Protein AF-0000000068403153 (afdb_homodimer)

InterPro domains:
  IPR001372 Dynein light chain, type 1/2 [PF01221] (38-120)
  IPR001372 Dynein light chain, type 1/2 [PTHR11886] (38-120)
  IPR001372 Dynein light chain, type 1/2 [SM01375] (34-121)
  IPR037177 Dynein light chain superfamily [G3DSA:3.30.740.10] (36-122)
  IPR037177 Dynein light chain superfamily [SSF54648] (37-122)

pLDDT: mean 79.8, std 28.06, range [24.2, 98.94]

Solvent-accessible surface area (backbone atoms only — not comparable to full-atom values): 14187 Å² total; per-residue (Å²): 138,84,80,79,77,79,79,79,80,79,80,77,76,76,76,69,69,76,73,75,70,68,73,72,71,77,75,70,79,70,74,73,77,73,69,77,79,51,72,48,78,76,47,73,40,47,52,67,70,60,47,50,50,54,49,53,49,46,57,54,42,59,74,75,42,81,53,38,36,58,40,12,38,52,53,25,50,50,44,24,68,75,71,46,72,41,42,29,16,38,19,30,74,35,69,19,58,28,73,68,57,47,89,55,31,31,39,32,31,27,54,64,77,32,35,38,37,40,33,26,43,104,138,81,82,78,78,79,81,76,80,81,80,80,78,76,76,69,70,75,73,74,71,68,72,73,72,78,75,73,80,71,74,74,78,73,67,78,79,50,72,47,79,77,46,73,41,47,54,67,70,60,46,51,51,52,49,53,51,45,56,54,42,58,74,75,43,82,53,38,35,58,40,12,38,53,53,24,50,51,43,24,69,74,70,44,72,42,42,30,17,38,19,31,73,35,69,19,60,27,72,69,58,47,90,56,31,31,38,32,31,27,55,64,78,33,35,40,40,40,32,27,43,107

Sequence (244 aa):
MTKTKRKKNASEDPTENPISMSPPPPSSPQRPSDPPKKIIIINADMGRDMQWEAFDISVTVFEHFSEDRTIAEEIKSEFDRIYGPTWHCIVGRNFGSFVTHKPNHFVYFYLERKAVLLFKYGMTKTKRKKNASEDPTENPISMSPPPPSSPQRPSDPPKKIIIINADMGRDMQWEAFDISVTVFEHFSEDRTIAEEIKSEFDRIYGPTWHCIVGRNFGSFVTHKPNHFVYFYLERKAVLLFKYG

Radius of gyration: 37.34 Å; Cα contacts (8 Å, |Δi|>4): 368; chains: 2; bounding box: 66×182×60 Å

Secondary structure (DSSP, 8-state):
--------------------------------------EEEEEEEE-HHHHHHHHHHHHHHHHH---HHHHHHHHHHHHHHHH-S-EEEEEEEEEEEE----TTEEEEEEETTEEEEEEE--/--------------------------------------EEEEEEEE-HHHHHHHHHHHHHHHHH---HHHHHHHHHHHHHHHH-S-EEEEEEEEEEEE----TTEEEEEEETTEEEEEEE--

Foldseek 3Di:
DDCPDPPPPDDPPPPVVPPPPPPPDPDDPDPPPPPDFDKFWPDFQADPVVVVVLVVQLVVLVVPDPDQVSSQVSSQVVCCVVPNDDKGKGKAQDDDDDDDADGRFWTWMDGRRMIMTMGHDD/DDDPDPPCVDDPPPPVVPPPPPPDPPDDPDPPPPPDFDKFWPDFQADPVVVVVLVVQLVVLVVPDPDQVVSQVSSQVVCCVVPNDDKGKGKAQDDDDDDDADGNFWTWMDGRRMIMTMGHDD

Structure (mmCIF, N/CA/C/O backbone):
data_AF-0000000068403153-model_v1
#
loop_
_entity.id
_entity.type
_entity.pdbx_description
1 polymer 'Dynein light chain'
#
loop_
_atom_site.group_PDB
_atom_site.id
_atom_site.type_symbol
_atom_site.label_atom_id
_atom_site.label_alt_id
_atom_site.label_comp_id
_atom_site.label_asym_id
_atom_site.label_entity_id
_atom_site.label_seq_id
_atom_site.pdbx_PDB_ins_code
_atom_site.Cartn_x
_atom_site.Cartn_y
_atom_site.Cartn_z
_atom_site.occupancy
_atom_site.B_iso_or_equiv
_atom_site.auth_seq_id
_atom_site.auth_comp_id
_atom_site.auth_asym_id
_atom_site.auth_atom_id
_atom_site.pdbx_PDB_model_num
ATOM 1 N N . MET A 1 1 ? -20.547 -96.375 34.812 1 29.16 1 MET A N 1
ATOM 2 C CA . MET A 1 1 ? -20.234 -95.75 33.531 1 29.16 1 MET A CA 1
ATOM 3 C C . MET A 1 1 ? -21.188 -94.625 33.25 1 29.16 1 MET A C 1
ATOM 5 O O . MET A 1 1 ? -22.297 -94.812 32.781 1 29.16 1 MET A O 1
ATOM 9 N N . THR A 1 2 ? -21.188 -93.562 34.219 1 31 2 THR A N 1
ATOM 10 C CA . THR A 1 2 ? -22.094 -92.5 34.531 1 31 2 THR A CA 1
ATOM 11 C C . THR A 1 2 ? -22.125 -91.438 33.438 1 31 2 THR A C 1
ATOM 13 O O . THR A 1 2 ? -21.078 -90.938 33.031 1 31 2 THR A O 1
ATOM 16 N N . LYS A 1 3 ? -23.141 -91.438 32.531 1 28.59 3 LYS A N 1
ATOM 17 C CA . LYS A 1 3 ? -23.531 -90.812 31.281 1 28.59 3 LYS A CA 1
ATOM 18 C C . LYS A 1 3 ? -23.766 -89.312 31.469 1 28.59 3 LYS A C 1
ATOM 20 O O . LYS A 1 3 ? -24.781 -88.938 32.062 1 28.59 3 LYS A O 1
ATOM 25 N N . THR A 1 4 ? -22.766 -88.5 31.953 1 33.06 4 THR A N 1
ATOM 26 C CA . THR A 1 4 ? -22.953 -87.062 32.219 1 33.06 4 THR A CA 1
ATOM 27 C C . THR A 1 4 ? -23.344 -86.312 30.969 1 33.06 4 THR A C 1
ATOM 29 O O . THR A 1 4 ? -22.609 -86.312 29.984 1 33.06 4 THR A O 1
ATOM 32 N N . LYS A 1 5 ? -24.641 -86.188 30.75 1 28.03 5 LYS A N 1
ATOM 33 C CA . LYS A 1 5 ? -25.375 -85.562 29.641 1 28.03 5 LYS A CA 1
ATOM 34 C C . LYS A 1 5 ? -25 -84.125 29.453 1 28.03 5 LYS A C 1
ATOM 36 O O . LYS A 1 5 ? -25.109 -83.312 30.375 1 28.03 5 LYS A O 1
ATOM 41 N N . ARG A 1 6 ? -24.078 -83.75 28.562 1 25.14 6 ARG A N 1
ATOM 42 C CA . ARG A 1 6 ? -23.578 -82.438 28.188 1 25.14 6 ARG A CA 1
ATOM 43 C C . ARG A 1 6 ? -24.672 -81.562 27.594 1 25.14 6 ARG A C 1
ATOM 45 O O . ARG A 1 6 ? -25.281 -81.938 26.594 1 25.14 6 ARG A O 1
ATOM 52 N N . LYS A 1 7 ? -25.453 -80.875 28.453 1 29 7 LYS A N 1
ATOM 53 C CA . LYS A 1 7 ? -26.531 -79.938 28.047 1 29 7 LYS A CA 1
ATOM 54 C C . LYS A 1 7 ? -26.031 -78.938 27.016 1 29 7 LYS A C 1
ATOM 56 O O . LYS A 1 7 ? -25.031 -78.25 27.219 1 29 7 LYS A O 1
ATOM 61 N N . LYS A 1 8 ? -26.312 -79.188 25.703 1 25.14 8 LYS A N 1
ATOM 62 C CA . LYS A 1 8 ? -26.094 -78.438 24.484 1 25.14 8 LYS A CA 1
ATOM 63 C C . LYS A 1 8 ? -26.672 -77 24.625 1 25.14 8 LYS A C 1
ATOM 65 O O . LYS A 1 8 ? -27.859 -76.875 24.922 1 25.14 8 LYS A O 1
ATOM 70 N N . ASN A 1 9 ? -25.875 -76.062 25.234 1 29.73 9 ASN A N 1
ATOM 71 C CA . ASN A 1 9 ? -26.188 -74.625 25.328 1 29.73 9 ASN A CA 1
ATOM 72 C C . ASN A 1 9 ? -26.688 -74.062 24 1 29.73 9 ASN A C 1
ATOM 74 O O . ASN A 1 9 ? -26.047 -74.25 22.953 1 29.73 9 ASN A O 1
ATOM 78 N N . ALA A 1 10 ? -27.984 -73.875 23.859 1 27.67 10 ALA A N 1
ATOM 79 C CA . ALA A 1 10 ? -28.859 -73.312 22.828 1 27.67 10 ALA A CA 1
ATOM 80 C C . ALA A 1 10 ? -28.25 -72.062 22.219 1 27.67 10 ALA A C 1
ATOM 82 O O . ALA A 1 10 ? -27.469 -71.375 22.875 1 27.67 10 ALA A O 1
ATOM 83 N N . SER A 1 11 ? -28.188 -71.938 20.859 1 30.11 11 SER A N 1
ATOM 84 C CA . SER A 1 11 ? -27.828 -71.125 19.703 1 30.11 11 SER A CA 1
ATOM 85 C C . SER A 1 11 ? -28.484 -69.75 19.781 1 30.11 11 SER A C 1
ATOM 87 O O . SER A 1 11 ? -29.719 -69.688 19.844 1 30.11 11 SER A O 1
ATOM 89 N N . GLU A 1 12 ? -28 -68.812 20.672 1 31.72 12 GLU A N 1
ATOM 90 C CA . GLU A 1 12 ? -28.469 -67.438 20.781 1 31.72 12 GLU A CA 1
ATOM 91 C C . GLU A 1 12 ? -28.625 -66.812 19.406 1 31.72 12 GLU A C 1
ATOM 93 O O . GLU A 1 12 ? -27.703 -66.875 18.578 1 31.72 12 GLU A O 1
ATOM 98 N N . ASP A 1 13 ? -29.828 -66.875 18.797 1 31.86 13 ASP A N 1
ATOM 99 C CA . ASP A 1 13 ? -30.25 -66.25 17.547 1 31.86 13 ASP A CA 1
ATOM 100 C C . ASP A 1 13 ? -29.875 -64.75 17.5 1 31.86 13 ASP A C 1
ATOM 102 O O . ASP A 1 13 ? -30.25 -64 18.375 1 31.86 13 ASP A O 1
ATOM 106 N N . PRO A 1 14 ? -28.609 -64.312 17.203 1 34.16 14 PRO A N 1
ATOM 107 C CA . PRO A 1 14 ? -28.25 -62.906 17.172 1 34.16 14 PRO A CA 1
ATOM 108 C C . PRO A 1 14 ? -29.172 -62.094 16.266 1 34.16 14 PRO A C 1
ATOM 110 O O . PRO A 1 14 ? -29.188 -62.281 15.047 1 34.16 14 PRO A O 1
ATOM 113 N N . THR A 1 15 ? -30.5 -62.031 16.438 1 33.38 15 THR A N 1
ATOM 114 C CA . THR A 1 15 ? -31.328 -61.219 15.523 1 33.38 15 THR A CA 1
ATOM 115 C C . THR A 1 15 ? -30.75 -59.812 15.352 1 33.38 15 THR A C 1
ATOM 117 O O . THR A 1 15 ? -30.797 -59 16.281 1 33.38 15 THR A O 1
ATOM 120 N N . GLU A 1 16 ? -29.5 -59.75 14.875 1 35.03 16 GLU A N 1
ATOM 121 C CA . GLU A 1 16 ? -28.953 -58.406 14.586 1 35.03 16 GLU A CA 1
ATOM 122 C C . GLU A 1 16 ? -29.938 -57.562 13.797 1 35.03 16 GLU A C 1
ATOM 124 O O . GLU A 1 16 ? -30.438 -58 12.758 1 35.03 16 GLU A O 1
ATOM 129 N N . ASN A 1 17 ? -30.844 -56.906 14.523 1 40.03 17 ASN A N 1
ATOM 130 C CA . ASN A 1 17 ? -31.719 -55.906 13.891 1 40.03 17 ASN A CA 1
ATOM 131 C C . ASN A 1 17 ? -30.969 -55.094 12.852 1 40.03 17 ASN A C 1
ATOM 133 O O . ASN A 1 17 ? -29.906 -54.531 13.156 1 40.03 17 ASN A O 1
ATOM 137 N N . PRO A 1 18 ? -31.109 -55.438 11.586 1 36.44 18 PRO A N 1
ATOM 138 C CA . PRO A 1 18 ? -30.453 -54.594 10.578 1 36.44 18 PRO A CA 1
ATOM 139 C C . PRO A 1 18 ? -30.703 -53.094 10.797 1 36.44 18 PRO A C 1
ATOM 141 O O . PRO A 1 18 ? -31.859 -52.688 10.922 1 36.44 18 PRO A O 1
ATOM 144 N N . ILE A 1 19 ? -30.016 -52.469 11.711 1 40.31 19 ILE A N 1
ATOM 145 C CA . ILE A 1 19 ? -30.141 -51.031 11.812 1 40.31 19 ILE A CA 1
ATOM 146 C C . ILE A 1 19 ? -30.328 -50.438 10.414 1 40.31 19 ILE A C 1
ATOM 148 O O . ILE A 1 19 ? -29.484 -50.625 9.531 1 40.31 19 ILE A O 1
ATOM 152 N N . SER A 1 20 ? -31.562 -50.344 9.914 1 35.97 20 SER A N 1
ATOM 153 C CA . SER A 1 20 ? -31.891 -49.625 8.703 1 35.97 20 SER A CA 1
ATOM 154 C C . SER A 1 20 ? -31.109 -48.312 8.609 1 35.97 20 SER A C 1
ATOM 156 O O . SER A 1 20 ? -31.266 -47.438 9.453 1 35.97 20 SER A O 1
ATOM 158 N N . MET A 1 21 ? -29.859 -48.375 8.367 1 33.31 21 MET A N 1
ATOM 159 C CA . MET A 1 21 ? -29.141 -47.156 8.125 1 33.31 21 MET A CA 1
ATOM 160 C C . MET A 1 21 ? -29.906 -46.25 7.148 1 33.31 21 MET A C 1
ATOM 162 O O . MET A 1 21 ? -30.203 -46.656 6.027 1 33.31 21 MET A O 1
ATOM 166 N N . SER A 1 22 ? -30.906 -45.469 7.625 1 43.09 22 SER A N 1
ATOM 167 C CA . SER A 1 22 ? -31.5 -44.5 6.723 1 43.09 22 SER A CA 1
ATOM 168 C C . SER A 1 22 ? -30.438 -43.875 5.828 1 43.09 22 SER A C 1
ATOM 170 O O . SER A 1 22 ? -29.281 -43.688 6.246 1 43.09 22 SER A O 1
ATOM 172 N N . PRO A 1 23 ? -30.562 -44 4.48 1 39.22 23 PRO A N 1
ATOM 173 C CA . PRO A 1 23 ? -29.531 -43.344 3.672 1 39.22 23 PRO A CA 1
ATOM 174 C C . PRO A 1 23 ? -29.234 -41.906 4.152 1 39.22 23 PRO A C 1
ATOM 176 O O . PRO A 1 23 ? -30.094 -41.281 4.77 1 39.22 23 PRO A O 1
ATOM 179 N N . PRO A 1 24 ? -28.016 -41.656 4.465 1 42.44 24 PRO A N 1
ATOM 180 C CA . PRO A 1 24 ? -27.734 -40.25 4.863 1 42.44 24 PRO A CA 1
ATOM 181 C C . PRO A 1 24 ? -28.484 -39.25 4.027 1 42.44 24 PRO A C 1
ATOM 183 O O . PRO A 1 24 ? -28.859 -39.531 2.885 1 42.44 24 PRO A O 1
ATOM 186 N N . PRO A 1 25 ? -29.203 -38.406 4.633 1 44.25 25 PRO A N 1
ATOM 187 C CA . PRO A 1 25 ? -29.906 -37.375 3.834 1 44.25 25 PRO A CA 1
ATOM 188 C C . PRO A 1 25 ? -29.078 -36.875 2.65 1 44.25 25 PRO A C 1
ATOM 190 O O . PRO A 1 25 ? -27.844 -36.969 2.678 1 44.25 25 PRO A O 1
ATOM 193 N N . PRO A 1 26 ? -29.688 -36.75 1.46 1 39.19 26 PRO A N 1
ATOM 194 C CA . PRO A 1 26 ? -28.922 -36.25 0.324 1 39.19 26 PRO A CA 1
ATOM 195 C C . PRO A 1 26 ? -28.031 -35.062 0.699 1 39.19 26 PRO A C 1
ATOM 197 O O . PRO A 1 26 ? -28.328 -34.344 1.66 1 39.19 26 PRO A O 1
ATOM 200 N N . SER A 1 27 ? -26.781 -35.156 0.437 1 39.72 27 SER A N 1
ATOM 201 C CA . SER A 1 27 ? -25.828 -34.062 0.615 1 39.72 27 SER A CA 1
ATOM 202 C C . SER A 1 27 ? -26.422 -32.719 0.196 1 39.72 27 SER A C 1
ATOM 204 O O . SER A 1 27 ? -27.219 -32.656 -0.752 1 39.72 27 SER A O 1
ATOM 206 N N . SER A 1 28 ? -26.672 -31.812 1.094 1 44.16 28 SER A N 1
ATOM 207 C CA . SER A 1 28 ? -27.109 -30.453 0.803 1 44.16 28 SER A CA 1
ATOM 208 C C . SER A 1 28 ? -26.578 -29.969 -0.543 1 44.16 28 SER A C 1
ATOM 210 O O . SER A 1 28 ? -25.5 -30.391 -0.972 1 44.16 28 SER A O 1
ATOM 212 N N . PRO A 1 29 ? -27.391 -29.406 -1.44 1 42.22 29 PRO A N 1
ATOM 213 C CA . PRO A 1 29 ? -26.922 -28.906 -2.736 1 42.22 29 PRO A CA 1
ATOM 214 C C . PRO A 1 29 ? -25.562 -28.234 -2.65 1 42.22 29 PRO A C 1
ATOM 216 O O . PRO A 1 29 ? -25.219 -27.641 -1.624 1 42.22 29 PRO A O 1
ATOM 219 N N . GLN A 1 30 ? -24.547 -28.781 -3.295 1 41.59 30 GLN A N 1
ATOM 220 C CA . GLN A 1 30 ? -23.234 -28.188 -3.506 1 41.59 30 GLN A CA 1
ATOM 221 C C . GLN A 1 30 ? -23.328 -26.672 -3.686 1 41.59 30 GLN A C 1
ATOM 223 O O . GLN A 1 30 ? -24.312 -26.172 -4.246 1 41.59 30 GLN A O 1
ATOM 228 N N . ARG A 1 31 ? -22.875 -25.844 -2.725 1 42.44 31 ARG A N 1
ATOM 229 C CA . ARG A 1 31 ? -22.766 -24.422 -3.002 1 42.44 31 ARG A CA 1
ATOM 230 C C . ARG A 1 31 ? -22.562 -24.172 -4.492 1 42.44 31 ARG A C 1
ATOM 232 O O . ARG A 1 31 ? -21.922 -24.969 -5.184 1 42.44 31 ARG A O 1
ATOM 239 N N . PRO A 1 32 ? -23.469 -23.594 -5.27 1 44.66 32 PRO A N 1
ATOM 240 C CA . PRO A 1 32 ? -23.203 -23.328 -6.688 1 44.66 32 PRO A CA 1
ATOM 241 C C . PRO A 1 32 ? -21.703 -23.141 -6.977 1 44.66 32 PRO A C 1
ATOM 243 O O . PRO A 1 32 ? -20.953 -22.734 -6.094 1 44.66 32 PRO A O 1
ATOM 246 N N . SER A 1 33 ? -21.047 -23.797 -7.867 1 46.88 33 SER A N 1
ATOM 247 C CA . SER A 1 33 ? -19.688 -23.656 -8.359 1 46.88 33 SER A CA 1
ATOM 248 C C . SER A 1 33 ? -19.234 -22.203 -8.336 1 46.88 33 SER A C 1
ATOM 250 O O . SER A 1 33 ? -19.922 -21.328 -8.875 1 46.88 33 SER A O 1
ATOM 252 N N . ASP A 1 34 ? -18.672 -21.688 -7.293 1 54.72 34 ASP A N 1
ATOM 253 C CA . ASP A 1 34 ? -18.188 -20.312 -7.199 1 54.72 34 ASP A CA 1
ATOM 254 C C . ASP A 1 34 ? -17.688 -19.828 -8.555 1 54.72 34 ASP A C 1
ATOM 256 O O . ASP A 1 34 ? -16.938 -20.516 -9.234 1 54.72 34 ASP A O 1
ATOM 260 N N . PRO A 1 35 ? -18.516 -19 -9.242 1 57.53 35 PRO A N 1
ATOM 261 C CA . PRO A 1 35 ? -18.047 -18.516 -10.539 1 57.53 35 PRO A CA 1
ATOM 262 C C . PRO A 1 35 ? -16.547 -18.25 -10.562 1 57.53 35 PRO A C 1
ATOM 264 O O . PRO A 1 35 ? -15.945 -17.969 -9.523 1 57.53 35 PRO A O 1
ATOM 267 N N . PRO A 1 36 ? -15.992 -18.641 -11.664 1 63.66 36 PRO A N 1
ATOM 268 C CA . PRO A 1 36 ? -14.555 -18.391 -11.805 1 63.66 36 PRO A CA 1
ATOM 269 C C . PRO A 1 36 ? -14.141 -17.016 -11.289 1 63.66 36 PRO A C 1
ATOM 271 O O . PRO A 1 36 ? -14.906 -16.047 -11.406 1 63.66 36 PRO A O 1
ATOM 274 N N . LYS A 1 37 ? -13.188 -17.016 -10.438 1 74 37 LYS A N 1
ATOM 275 C CA . LYS A 1 37 ? -12.695 -15.75 -9.891 1 74 37 LYS A CA 1
ATOM 276 C C . LYS A 1 37 ? -12.312 -14.781 -11 1 74 37 LYS A C 1
ATOM 278 O O . LYS A 1 37 ? -11.391 -15.047 -11.773 1 74 37 LYS A O 1
ATOM 283 N N . LYS A 1 38 ? -13.078 -13.82 -11.25 1 90.5 38 LYS A N 1
ATOM 284 C CA . LYS A 1 38 ? -12.906 -12.797 -12.281 1 90.5 38 LYS A CA 1
ATOM 285 C C . LYS A 1 38 ? -11.812 -11.805 -11.883 1 90.5 38 LYS A C 1
ATOM 287 O O . LYS A 1 38 ? -11.797 -11.297 -10.758 1 90.5 38 LYS A O 1
ATOM 292 N N . ILE A 1 39 ? -10.789 -11.727 -12.719 1 97.12 39 ILE A N 1
ATOM 293 C CA . ILE A 1 39 ? -9.727 -10.742 -12.547 1 97.12 39 ILE A CA 1
ATOM 294 C C . ILE A 1 39 ? -10.008 -9.516 -13.422 1 97.12 39 ILE A C 1
ATOM 296 O O . ILE A 1 39 ? -10.289 -9.656 -14.617 1 97.12 39 ILE A O 1
ATOM 300 N N . ILE A 1 40 ? -10.031 -8.336 -12.883 1 97.94 40 ILE A N 1
ATOM 301 C CA . ILE A 1 40 ? -10.164 -7.074 -13.602 1 97.94 40 ILE A CA 1
ATOM 302 C C . ILE A 1 40 ? -8.914 -6.223 -13.375 1 97.94 40 ILE A C 1
ATOM 304 O O . ILE A 1 40 ? -8.641 -5.785 -12.258 1 97.94 40 ILE A O 1
ATOM 308 N N . ILE A 1 41 ? -8.219 -5.965 -14.461 1 98.5 41 ILE A N 1
ATOM 309 C CA . ILE A 1 41 ? -7.008 -5.16 -14.367 1 98.5 41 ILE A CA 1
ATOM 310 C C . ILE A 1 41 ? -7.367 -3.678 -14.422 1 98.5 41 ILE A C 1
ATOM 312 O O . ILE A 1 41 ? -8 -3.223 -15.383 1 98.5 41 ILE A O 1
ATOM 316 N N . ILE A 1 42 ? -6.996 -3.002 -13.422 1 98.56 42 ILE A N 1
ATOM 317 C CA . ILE A 1 42 ? -7.258 -1.567 -13.375 1 98.56 42 ILE A CA 1
ATOM 318 C C . ILE A 1 42 ? -6.098 -0.809 -14.016 1 98.56 42 ILE A C 1
ATOM 320 O O . ILE A 1 42 ? -6.309 0.135 -14.781 1 98.56 42 ILE A O 1
ATOM 324 N N . ASN A 1 43 ? -4.887 -1.154 -13.711 1 98.56 43 ASN A N 1
ATOM 325 C CA . ASN A 1 43 ? -3.67 -0.549 -14.242 1 98.56 43 ASN A CA 1
ATOM 326 C C . ASN A 1 43 ? -2.494 -1.522 -14.203 1 98.56 43 ASN A C 1
ATOM 328 O O . ASN A 1 43 ? -2.369 -2.314 -13.266 1 98.56 43 ASN A O 1
ATOM 332 N N . ALA A 1 44 ? -1.687 -1.478 -15.305 1 98.75 44 ALA A N 1
ATOM 333 C CA . ALA A 1 44 ? -0.517 -2.352 -15.336 1 98.75 44 ALA A CA 1
ATOM 334 C C . ALA A 1 44 ? 0.632 -1.706 -16.109 1 98.75 44 ALA A C 1
ATOM 336 O O . ALA A 1 44 ? 0.418 -1.087 -17.156 1 98.75 44 ALA A O 1
ATOM 337 N N . ASP A 1 45 ? 1.763 -1.725 -15.539 1 98.81 45 ASP A N 1
ATOM 338 C CA . ASP A 1 45 ? 3.07 -1.586 -16.172 1 98.81 45 ASP A CA 1
ATOM 339 C C . ASP A 1 45 ? 3.938 -2.818 -15.914 1 98.81 45 ASP A C 1
ATOM 341 O O . ASP A 1 45 ? 4.871 -2.773 -15.117 1 98.81 45 ASP A O 1
ATOM 345 N N . MET A 1 46 ? 3.529 -3.848 -16.656 1 98.75 46 MET A N 1
ATOM 346 C CA . MET A 1 46 ? 4.082 -5.18 -16.422 1 98.75 46 MET A CA 1
ATOM 347 C C . MET A 1 46 ? 3.857 -6.082 -17.625 1 98.75 46 MET A C 1
ATOM 349 O O . MET A 1 46 ? 2.783 -6.062 -18.234 1 98.75 46 MET A O 1
ATOM 353 N N . GLY A 1 47 ? 4.84 -6.789 -17.969 1 98.69 47 GLY A N 1
ATOM 354 C CA . GLY A 1 47 ? 4.664 -7.723 -19.062 1 98.69 47 GLY A CA 1
ATOM 355 C C . GLY A 1 47 ? 3.57 -8.742 -18.812 1 98.69 47 GLY A C 1
ATOM 356 O O . GLY A 1 47 ? 3.26 -9.055 -17.672 1 98.69 47 GLY A O 1
ATOM 357 N N . ARG A 1 48 ? 3.072 -9.312 -19.875 1 98.12 48 ARG A N 1
ATOM 358 C CA . ARG A 1 48 ? 1.917 -10.203 -19.812 1 98.12 48 ARG A CA 1
ATOM 359 C C . ARG A 1 48 ? 2.246 -11.461 -19.031 1 98.12 48 ARG A C 1
ATOM 361 O O . ARG A 1 48 ? 1.427 -11.945 -18.234 1 98.12 48 ARG A O 1
ATOM 368 N N . ASP A 1 49 ? 3.35 -12.016 -19.266 1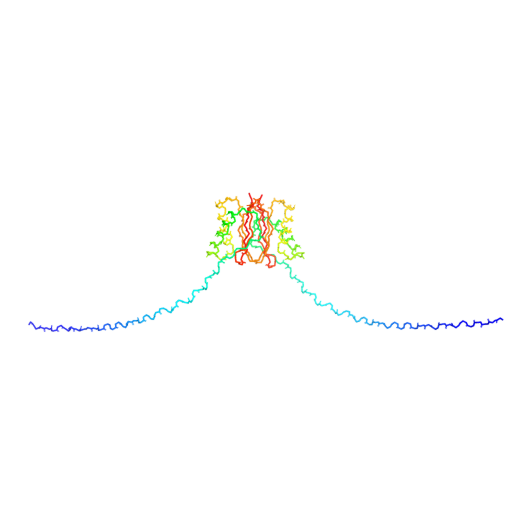 98.38 49 ASP A N 1
ATOM 369 C CA . ASP A 1 49 ? 3.729 -13.234 -18.562 1 98.38 49 ASP A CA 1
ATOM 370 C C . ASP A 1 49 ? 3.789 -13.008 -17.047 1 98.38 49 ASP A C 1
ATOM 372 O O . ASP A 1 49 ? 3.309 -13.828 -16.266 1 98.38 49 ASP A O 1
ATOM 376 N N . MET A 1 50 ? 4.379 -11.953 -16.641 1 98.75 50 MET A N 1
ATOM 377 C CA . MET A 1 50 ? 4.48 -11.625 -15.219 1 98.75 50 MET A CA 1
ATOM 378 C C . MET A 1 50 ? 3.111 -11.305 -14.625 1 98.75 50 MET A C 1
ATOM 380 O O . MET A 1 50 ? 2.818 -11.68 -13.492 1 98.75 50 MET A O 1
ATOM 384 N N . GLN A 1 51 ? 2.266 -10.719 -15.406 1 98.81 51 GLN A N 1
ATOM 385 C CA . GLN A 1 51 ? 0.896 -10.492 -14.961 1 98.81 51 GLN A CA 1
ATOM 386 C C . GLN A 1 51 ? 0.18 -11.805 -14.68 1 98.81 51 GLN A C 1
ATOM 388 O O . GLN A 1 51 ? -0.478 -11.953 -13.641 1 98.81 51 GLN A O 1
ATOM 393 N N . TRP A 1 52 ? 0.342 -12.648 -15.609 1 98.31 52 TRP A N 1
ATOM 394 C CA . TRP A 1 52 ? -0.323 -13.938 -15.453 1 98.31 52 TRP A CA 1
ATOM 395 C C . TRP A 1 52 ? 0.167 -14.656 -14.195 1 98.31 52 TRP A C 1
ATOM 397 O O . TRP A 1 52 ? -0.62 -15.289 -13.492 1 98.31 52 TRP A O 1
ATOM 407 N N . GLU A 1 53 ? 1.482 -14.539 -13.969 1 98.75 53 GLU A N 1
ATOM 408 C CA . GLU A 1 53 ? 2.025 -15.117 -12.742 1 98.75 53 GLU A CA 1
ATOM 409 C C . GLU A 1 53 ? 1.411 -14.469 -11.508 1 98.75 53 GLU A C 1
ATOM 411 O O . GLU A 1 53 ? 1.069 -15.156 -10.547 1 98.75 53 GLU A O 1
ATOM 416 N N . ALA A 1 54 ? 1.228 -13.156 -11.523 1 98.88 54 ALA A N 1
ATOM 417 C CA . ALA A 1 54 ? 0.607 -12.438 -10.406 1 98.88 54 ALA A CA 1
ATOM 418 C C . ALA A 1 54 ? -0.82 -12.922 -10.172 1 98.88 54 ALA A C 1
ATOM 420 O O . ALA A 1 54 ? -1.224 -13.141 -9.023 1 98.88 54 ALA A O 1
ATOM 421 N N . PHE A 1 55 ? -1.511 -13.164 -11.25 1 98.69 55 PHE A N 1
ATOM 422 C CA . PHE A 1 55 ? -2.898 -13.602 -11.164 1 98.69 55 PHE A CA 1
ATOM 423 C C . PHE A 1 55 ? -2.986 -15.023 -10.617 1 98.69 55 PHE A C 1
ATOM 425 O O . PHE A 1 55 ? -3.777 -15.297 -9.711 1 98.69 55 PHE A O 1
ATOM 432 N N . ASP A 1 56 ? -2.191 -15.836 -11.156 1 98.44 56 ASP A N 1
ATOM 433 C CA . ASP A 1 56 ? -2.197 -17.234 -10.734 1 98.44 56 ASP A CA 1
ATOM 434 C C . ASP A 1 56 ? -1.852 -17.359 -9.258 1 98.44 56 ASP A C 1
ATOM 436 O O . ASP A 1 56 ? -2.518 -18.094 -8.516 1 98.44 56 ASP A O 1
ATOM 440 N N . ILE A 1 57 ? -0.843 -16.672 -8.852 1 98.75 57 ILE A N 1
ATOM 441 C CA . ILE A 1 57 ? -0.437 -16.703 -7.453 1 98.75 57 ILE A CA 1
ATOM 442 C C . ILE A 1 57 ? -1.567 -16.156 -6.578 1 98.75 57 ILE A C 1
ATOM 444 O O . ILE A 1 57 ? -1.891 -16.75 -5.543 1 98.75 57 ILE A O 1
ATOM 448 N N . SER A 1 58 ? -2.186 -15.07 -7.004 1 98.81 58 SER A N 1
ATOM 449 C CA . SER A 1 58 ? -3.248 -14.445 -6.219 1 98.81 58 SER A CA 1
ATOM 450 C C . SER A 1 58 ? -4.441 -15.383 -6.062 1 98.81 58 SER A C 1
ATOM 452 O O . SER A 1 58 ? -4.98 -15.523 -4.965 1 98.81 58 SER A O 1
ATOM 454 N N . VAL A 1 59 ? -4.809 -16.047 -7.156 1 98.25 59 VAL A N 1
ATOM 455 C CA . VAL A 1 59 ? -5.941 -16.969 -7.105 1 98.25 59 VAL A CA 1
ATOM 456 C C . VAL A 1 59 ? -5.66 -18.078 -6.094 1 98.25 59 VAL A C 1
ATOM 458 O O . VAL A 1 59 ? -6.504 -18.391 -5.25 1 98.25 59 VAL A O 1
ATOM 461 N N . THR A 1 60 ? -4.477 -18.594 -6.152 1 98.12 60 THR A N 1
ATOM 462 C CA . THR A 1 60 ? -4.078 -19.656 -5.246 1 98.12 60 THR A CA 1
ATOM 463 C C . THR A 1 60 ? -4.031 -19.156 -3.805 1 98.12 60 THR A C 1
ATOM 465 O O . THR A 1 60 ? -4.551 -19.812 -2.896 1 98.12 60 THR A O 1
ATOM 468 N N . VAL A 1 61 ? -3.463 -18.047 -3.566 1 98.62 61 VAL A N 1
ATOM 469 C CA . VAL A 1 61 ? -3.277 -17.5 -2.223 1 98.62 61 VAL A CA 1
ATOM 470 C C . VAL A 1 61 ? -4.637 -17.172 -1.61 1 98.62 61 VAL A C 1
ATOM 472 O O . VAL A 1 61 ? -4.879 -17.438 -0.434 1 98.62 61 VAL A O 1
ATOM 475 N N . PHE A 1 62 ? -5.543 -16.625 -2.414 1 98.06 62 PHE A N 1
ATOM 476 C CA . PHE A 1 62 ? -6.871 -16.266 -1.931 1 98.06 62 PHE A CA 1
ATOM 477 C C . PHE A 1 62 ? -7.668 -17.5 -1.546 1 98.06 62 PHE A C 1
ATOM 479 O O . PHE A 1 62 ? -8.602 -17.422 -0.744 1 98.06 62 PHE A O 1
ATOM 486 N N . GLU A 1 63 ? -7.324 -18.609 -2.104 1 96.88 63 GLU A N 1
ATOM 487 C CA . GLU A 1 63 ? -7.996 -19.859 -1.78 1 96.88 63 GLU A CA 1
ATOM 488 C C . GLU A 1 63 ? -7.555 -20.391 -0.419 1 96.88 63 GLU A C 1
ATOM 490 O O . GLU A 1 63 ? -8.312 -21.094 0.255 1 96.88 63 GLU A O 1
ATOM 495 N N . HIS A 1 64 ? -6.391 -19.922 0.014 1 98.06 64 HIS A N 1
ATOM 496 C CA . HIS A 1 64 ? -5.801 -20.547 1.194 1 98.06 64 HIS A CA 1
ATOM 497 C C . HIS A 1 64 ? -5.812 -19.594 2.383 1 98.06 64 HIS A C 1
ATOM 499 O O . HIS A 1 64 ? -5.652 -20.016 3.529 1 98.06 64 HIS A O 1
ATOM 505 N N . PHE A 1 65 ? -5.926 -18.359 2.131 1 97.94 65 PHE A N 1
ATOM 506 C CA . PHE A 1 65 ? -5.883 -17.375 3.205 1 97.94 65 PHE A CA 1
ATOM 507 C C . PHE A 1 65 ? -7.051 -16.406 3.1 1 97.94 65 PHE A C 1
ATOM 509 O O . PHE A 1 65 ? -7.57 -16.156 2.008 1 97.94 65 PHE A O 1
ATOM 516 N N . SER A 1 66 ? -7.406 -15.805 4.254 1 97.5 66 SER A N 1
ATOM 517 C CA . SER A 1 66 ? -8.539 -14.891 4.266 1 97.5 66 SER A CA 1
ATOM 518 C C . SER A 1 66 ? -8.117 -13.492 4.699 1 97.5 66 SER A C 1
ATOM 520 O O . SER A 1 66 ? -8.727 -12.5 4.293 1 97.5 66 SER A O 1
ATOM 522 N N . GLU A 1 67 ? -7.16 -13.414 5.594 1 98.25 67 GLU A N 1
ATOM 523 C CA . GLU A 1 67 ? -6.723 -12.125 6.125 1 98.25 67 GLU A CA 1
ATOM 524 C C . GLU A 1 67 ? -5.898 -11.352 5.098 1 98.25 67 GLU A C 1
ATOM 526 O O . GLU A 1 67 ? -4.91 -11.875 4.57 1 98.25 67 GLU A O 1
ATOM 531 N N . ASP A 1 68 ? -6.27 -10.141 4.855 1 98.75 68 ASP A N 1
ATOM 532 C CA . ASP A 1 68 ? -5.668 -9.328 3.803 1 98.75 68 ASP A CA 1
ATOM 533 C C . ASP A 1 68 ? -4.16 -9.211 3.994 1 98.75 68 ASP A C 1
ATOM 535 O O . ASP A 1 68 ? -3.395 -9.336 3.035 1 98.75 68 ASP A O 1
ATOM 539 N N . ARG A 1 69 ? -3.723 -9 5.195 1 98.75 69 ARG A N 1
ATOM 540 C CA . ARG A 1 69 ? -2.293 -8.844 5.449 1 98.75 69 ARG A CA 1
ATOM 541 C C . ARG A 1 69 ? -1.533 -10.117 5.102 1 98.75 69 ARG A C 1
ATOM 543 O O . ARG A 1 69 ? -0.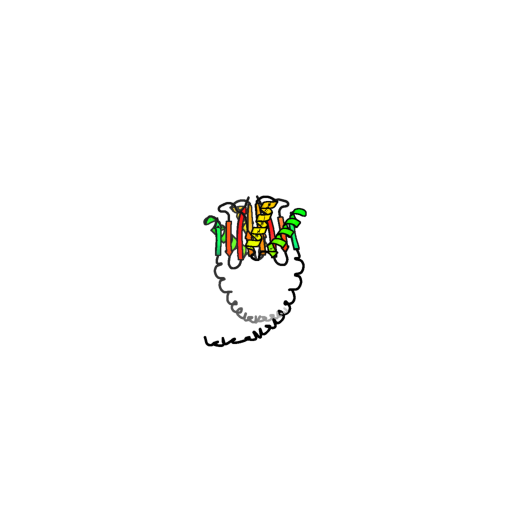455 -10.062 4.508 1 98.75 69 ARG A O 1
ATOM 550 N N . THR A 1 70 ? -2.064 -11.227 5.422 1 98.81 70 THR A N 1
ATOM 551 C CA . THR A 1 70 ? -1.432 -12.508 5.141 1 98.81 70 THR A CA 1
ATOM 552 C C . THR A 1 70 ? -1.382 -12.773 3.639 1 98.81 70 THR A C 1
ATOM 554 O O . THR A 1 70 ? -0.362 -13.227 3.115 1 98.81 70 THR A O 1
ATOM 557 N N . ILE A 1 71 ? -2.465 -12.43 2.996 1 98.94 71 ILE A N 1
ATOM 558 C CA . ILE A 1 71 ? -2.521 -12.586 1.548 1 98.94 71 ILE A CA 1
ATOM 559 C C . ILE A 1 71 ? -1.446 -11.727 0.892 1 98.94 71 ILE A C 1
ATOM 561 O O . ILE A 1 71 ? -0.697 -12.195 0.035 1 98.94 71 ILE A O 1
ATOM 565 N N . ALA A 1 72 ? -1.339 -10.523 1.332 1 98.94 72 ALA A N 1
ATOM 566 C CA . ALA A 1 72 ? -0.315 -9.617 0.813 1 98.94 72 ALA A CA 1
ATOM 567 C C . ALA A 1 72 ? 1.084 -10.18 1.058 1 98.94 72 ALA A C 1
ATOM 569 O O . ALA A 1 72 ? 1.945 -10.117 0.177 1 98.94 72 ALA A O 1
ATOM 570 N N . GLU A 1 73 ? 1.288 -10.719 2.213 1 98.94 73 GLU A N 1
ATOM 571 C CA . GLU A 1 73 ? 2.586 -11.281 2.566 1 98.94 73 GLU A CA 1
ATOM 572 C C . GLU A 1 73 ? 2.955 -12.438 1.641 1 98.94 73 GLU A C 1
ATOM 574 O O . GLU A 1 73 ? 4.09 -12.523 1.164 1 98.94 73 GLU A O 1
ATOM 579 N N . GLU A 1 74 ? 1.996 -13.281 1.416 1 98.94 74 GLU A N 1
ATOM 580 C CA . GLU A 1 74 ? 2.256 -14.461 0.597 1 98.94 74 GLU A CA 1
ATOM 581 C C . GLU A 1 74 ? 2.537 -14.078 -0.853 1 98.94 74 GLU A C 1
ATOM 583 O O . GLU A 1 74 ? 3.479 -14.586 -1.464 1 98.94 74 GLU A O 1
ATOM 588 N N . ILE A 1 75 ? 1.761 -13.164 -1.399 1 98.94 75 ILE A N 1
ATOM 589 C CA . ILE A 1 75 ? 1.945 -12.734 -2.781 1 98.94 75 ILE A CA 1
ATOM 590 C C . ILE A 1 75 ? 3.295 -12.039 -2.93 1 98.94 75 ILE A C 1
ATOM 592 O O . ILE A 1 75 ? 4.059 -12.336 -3.85 1 98.94 75 ILE A O 1
ATOM 596 N N . LYS A 1 76 ? 3.557 -11.164 -2.035 1 98.75 76 LYS A N 1
ATOM 597 C CA . LYS A 1 76 ? 4.82 -10.43 -2.047 1 98.75 76 LYS A CA 1
ATOM 598 C C . LYS A 1 76 ? 6.008 -11.383 -1.943 1 98.75 76 LYS A C 1
ATOM 600 O O . LYS A 1 76 ? 7 -11.219 -2.654 1 98.75 76 LYS A O 1
ATOM 605 N N . SER A 1 77 ? 5.949 -12.336 -1.062 1 98.75 77 SER A N 1
ATOM 606 C CA . SER A 1 77 ? 7.031 -13.289 -0.821 1 98.75 77 SER A CA 1
ATOM 607 C C . SER A 1 77 ? 7.273 -14.172 -2.039 1 98.75 77 SER A C 1
ATOM 609 O O . SER A 1 77 ? 8.422 -14.445 -2.395 1 98.75 77 SER A O 1
ATOM 611 N N . GLU A 1 78 ? 6.219 -14.594 -2.662 1 98.88 78 GLU A N 1
ATOM 612 C CA . GLU A 1 78 ? 6.352 -15.414 -3.861 1 98.88 78 GLU A CA 1
ATOM 613 C C . GLU A 1 78 ? 7.008 -14.633 -4.996 1 98.88 78 GLU A C 1
ATOM 615 O O . GLU A 1 78 ? 7.859 -15.164 -5.711 1 98.88 78 GLU A O 1
ATOM 620 N N . PHE A 1 79 ? 6.691 -13.398 -5.09 1 98.81 79 PHE A N 1
ATOM 621 C CA . PHE A 1 79 ? 7.266 -12.586 -6.156 1 98.81 79 PHE A CA 1
ATOM 622 C C . PHE A 1 79 ? 8.719 -12.25 -5.859 1 98.81 79 PHE A C 1
ATOM 624 O O . PHE A 1 79 ? 9.547 -12.172 -6.773 1 98.81 79 PHE A O 1
ATOM 631 N N . ASP A 1 80 ? 9 -12.047 -4.645 1 98.5 80 ASP A N 1
ATOM 632 C CA . ASP A 1 80 ? 10.406 -11.906 -4.281 1 98.5 80 ASP A CA 1
ATOM 633 C C . ASP A 1 80 ? 11.203 -13.156 -4.656 1 98.5 80 ASP A C 1
ATOM 635 O O . ASP A 1 80 ? 12.336 -13.055 -5.129 1 98.5 80 ASP A O 1
ATOM 639 N N . ARG A 1 81 ? 10.602 -14.211 -4.453 1 98.75 81 ARG A N 1
ATOM 640 C CA . ARG A 1 81 ? 11.266 -15.484 -4.727 1 98.75 81 ARG A CA 1
ATOM 641 C C . ARG A 1 81 ? 11.445 -15.695 -6.227 1 98.75 81 ARG A C 1
ATOM 643 O O . ARG A 1 81 ? 12.516 -16.094 -6.68 1 98.75 81 ARG A O 1
ATOM 650 N N . ILE A 1 82 ? 10.484 -15.398 -6.977 1 98.56 82 ILE A N 1
ATOM 651 C CA . ILE A 1 82 ? 10.453 -15.703 -8.398 1 98.56 82 ILE A CA 1
ATOM 652 C C . ILE A 1 82 ? 11.211 -14.641 -9.18 1 98.56 82 ILE A C 1
ATOM 654 O O . ILE A 1 82 ? 11.961 -14.953 -10.109 1 98.56 82 ILE A O 1
ATOM 658 N N . TYR A 1 83 ? 11.047 -13.375 -8.781 1 97.94 83 TYR A N 1
ATOM 659 C CA . TYR A 1 83 ? 11.539 -12.289 -9.617 1 97.94 83 TYR A CA 1
ATOM 660 C C . TYR A 1 83 ? 12.57 -11.453 -8.875 1 97.94 83 TYR A C 1
ATOM 662 O O . TYR A 1 83 ? 12.984 -10.398 -9.359 1 97.94 83 TYR A O 1
ATOM 670 N N . GLY A 1 84 ? 12.969 -11.844 -7.699 1 97.88 84 GLY A N 1
ATOM 671 C CA . GLY A 1 84 ? 13.969 -11.125 -6.926 1 97.88 84 GLY A CA 1
ATOM 672 C C . GLY A 1 84 ? 13.391 -9.977 -6.121 1 97.88 84 GLY A C 1
ATOM 673 O O . GLY A 1 84 ? 12.383 -9.383 -6.512 1 97.88 84 GLY A O 1
ATOM 674 N N . PRO A 1 85 ? 14.008 -9.625 -5.047 1 96.44 85 PRO A N 1
ATOM 675 C CA . PRO A 1 85 ? 13.547 -8.5 -4.227 1 96.44 85 PRO A CA 1
ATOM 676 C C . PRO A 1 85 ? 13.805 -7.148 -4.883 1 96.44 85 PRO A C 1
ATOM 678 O O . PRO A 1 85 ? 14.656 -7.039 -5.77 1 96.44 85 PRO A O 1
ATOM 681 N N . THR A 1 86 ? 12.992 -6.156 -4.535 1 96.88 86 THR A N 1
ATOM 682 C CA . THR A 1 86 ? 12.062 -6.125 -3.412 1 96.88 86 THR A CA 1
ATOM 683 C C . THR A 1 86 ? 10.672 -5.699 -3.871 1 96.88 86 THR A C 1
ATOM 685 O O . THR A 1 86 ? 10.516 -4.656 -4.512 1 96.88 86 THR A O 1
ATOM 688 N N . TRP A 1 87 ? 9.719 -6.508 -3.691 1 98.69 87 TRP A N 1
ATOM 689 C CA . TRP A 1 87 ? 8.328 -6.25 -4.039 1 98.69 87 TRP A CA 1
ATOM 690 C C . TRP A 1 87 ? 7.539 -5.77 -2.822 1 98.69 87 TRP A C 1
ATOM 692 O O . TRP A 1 87 ? 7.969 -5.965 -1.683 1 98.69 87 TRP A O 1
ATOM 702 N N . HIS A 1 88 ? 6.395 -5.086 -3.043 1 98.88 88 HIS A N 1
ATOM 703 C CA . HIS A 1 88 ? 5.398 -4.641 -2.074 1 98.88 88 HIS A CA 1
ATOM 704 C C . HIS A 1 88 ? 3.99 -5.023 -2.514 1 98.88 88 HIS A C 1
ATOM 706 O O . HIS A 1 88 ? 3.678 -5 -3.707 1 98.88 88 HIS A O 1
ATOM 712 N N . CYS A 1 89 ? 3.18 -5.352 -1.555 1 98.94 89 CYS A N 1
ATOM 713 C CA . CYS A 1 89 ? 1.834 -5.777 -1.922 1 98.94 89 CYS A CA 1
ATOM 714 C C . CYS A 1 89 ? 0.803 -5.23 -0.942 1 98.94 89 CYS A C 1
ATOM 716 O O . CYS A 1 89 ? 1.012 -5.27 0.272 1 98.94 89 CYS A O 1
ATOM 718 N N . ILE A 1 90 ? -0.211 -4.668 -1.459 1 98.94 90 ILE A N 1
ATOM 719 C CA . ILE A 1 90 ? -1.379 -4.211 -0.714 1 98.94 90 ILE A CA 1
ATOM 720 C C . ILE A 1 90 ? -2.623 -4.953 -1.195 1 98.94 90 ILE A C 1
ATOM 722 O O . ILE A 1 90 ? -2.83 -5.117 -2.4 1 98.94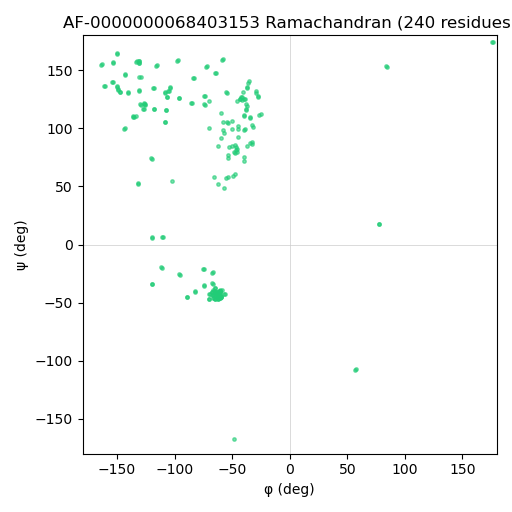 90 ILE A O 1
ATOM 726 N N . VAL A 1 91 ? -3.406 -5.395 -0.261 1 98.94 91 VAL A N 1
ATOM 727 C CA . VAL A 1 91 ? -4.648 -6.098 -0.562 1 98.94 91 VAL A CA 1
ATOM 728 C C . VAL A 1 91 ? -5.793 -5.5 0.257 1 98.94 91 VAL A C 1
ATOM 730 O O . VAL A 1 91 ? -5.648 -5.273 1.461 1 98.94 91 VAL A O 1
ATOM 733 N N . GLY A 1 92 ? -6.91 -5.238 -0.42 1 98.81 92 GLY A N 1
ATOM 734 C CA . GLY A 1 92 ? -8.023 -4.738 0.366 1 98.81 92 GLY A CA 1
ATOM 735 C C . GLY A 1 92 ? -9.227 -4.355 -0.478 1 98.81 92 GLY A C 1
ATOM 736 O O . GLY A 1 92 ? -9.148 -4.336 -1.708 1 98.81 92 GLY A O 1
ATOM 737 N N . ARG A 1 93 ? -10.289 -4.004 0.198 1 98.5 93 ARG A N 1
ATOM 738 C CA . ARG A 1 93 ? -11.539 -3.652 -0.469 1 98.5 93 ARG A CA 1
ATOM 739 C C . ARG A 1 93 ? -11.672 -2.143 -0.634 1 98.5 93 ARG A C 1
ATOM 741 O O . ARG A 1 93 ? -12.445 -1.667 -1.468 1 98.5 93 ARG A O 1
ATOM 748 N N . ASN A 1 94 ? -10.992 -1.442 0.247 1 98.31 94 ASN A N 1
ATOM 749 C CA . ASN A 1 94 ? -11.117 0.011 0.26 1 98.31 94 ASN A CA 1
ATOM 750 C C . ASN A 1 94 ? -9.797 0.69 0.601 1 98.31 94 ASN A C 1
ATOM 752 O O . ASN A 1 94 ? -9.414 0.763 1.77 1 98.31 94 ASN A O 1
ATOM 756 N N . PHE A 1 95 ? -9.117 1.157 -0.489 1 98.75 95 PHE A N 1
ATOM 757 C CA . PHE A 1 95 ? -7.902 1.946 -0.308 1 98.75 95 PHE A CA 1
ATOM 758 C C . PHE A 1 95 ? -7.547 2.693 -1.588 1 98.75 95 PHE A C 1
ATOM 760 O O . PHE A 1 95 ? -7.965 2.299 -2.68 1 98.75 95 PHE A O 1
ATOM 767 N N . GLY A 1 96 ? -6.863 3.736 -1.445 1 98.75 96 GLY A N 1
ATOM 768 C CA . GLY A 1 96 ? -6.125 4.434 -2.486 1 98.75 96 GLY A CA 1
ATOM 769 C C . GLY A 1 96 ? -4.629 4.441 -2.252 1 98.75 96 GLY A C 1
ATOM 770 O O . GLY A 1 96 ? -4.172 4.328 -1.111 1 98.75 96 GLY A O 1
ATOM 771 N N . SER A 1 97 ? -3.928 4.547 -3.361 1 98.75 97 SER A N 1
ATOM 772 C CA . SER A 1 97 ? -2.477 4.441 -3.232 1 98.75 97 SER A CA 1
ATOM 773 C C . SER A 1 97 ? -1.768 5.391 -4.195 1 98.75 97 SER A C 1
ATOM 775 O O . SER A 1 97 ? -2.311 5.738 -5.246 1 98.75 97 SER A O 1
ATOM 777 N N . PHE A 1 98 ? -0.717 5.844 -3.746 1 98.56 98 PHE A N 1
ATOM 778 C CA . PHE A 1 98 ? 0.228 6.512 -4.633 1 98.56 98 PHE A CA 1
ATOM 779 C C . PHE A 1 98 ? 1.653 6.047 -4.355 1 98.56 98 PHE A C 1
ATOM 781 O O . PHE A 1 98 ? 2.203 6.32 -3.285 1 98.56 98 PHE A O 1
ATOM 788 N N . VAL A 1 99 ? 2.162 5.262 -5.367 1 98.44 99 VAL A N 1
ATOM 789 C CA . VAL A 1 99 ? 3.459 4.621 -5.176 1 98.44 99 VAL A CA 1
ATOM 790 C C . VAL A 1 99 ? 4.344 4.871 -6.395 1 98.44 99 VAL A C 1
ATOM 792 O O . VAL A 1 99 ? 3.844 5.195 -7.477 1 98.44 99 VAL A O 1
ATOM 795 N N . THR A 1 100 ? 5.594 4.762 -6.164 1 97.38 100 THR A N 1
ATOM 796 C CA . THR A 1 100 ? 6.57 4.746 -7.25 1 97.38 100 THR A CA 1
ATOM 797 C C . THR A 1 100 ? 7.078 3.33 -7.5 1 97.38 100 THR A C 1
ATOM 799 O O . THR A 1 100 ? 7.324 2.578 -6.555 1 97.38 100 THR A O 1
ATOM 802 N N . HIS A 1 101 ? 7.152 2.965 -8.766 1 97.44 101 HIS A N 1
ATOM 803 C CA . HIS A 1 101 ? 7.617 1.62 -9.086 1 97.44 101 HIS A CA 1
ATOM 804 C C . HIS A 1 101 ? 8.656 1.646 -10.203 1 97.44 101 HIS A C 1
ATOM 806 O O . HIS A 1 101 ? 8.742 2.619 -10.961 1 97.44 101 HIS A O 1
ATOM 812 N N . LYS A 1 102 ? 9.5 0.614 -10.289 1 97.12 102 LYS A N 1
ATOM 813 C CA . LYS A 1 102 ? 10.375 0.39 -11.43 1 97.12 102 LYS A CA 1
ATOM 814 C C . LYS A 1 102 ? 9.57 0.118 -12.695 1 97.12 102 LYS A C 1
ATOM 816 O O . LYS A 1 102 ? 8.508 -0.506 -12.641 1 97.12 102 LYS A O 1
ATOM 821 N N . PRO A 1 103 ? 10.117 0.552 -13.797 1 97.75 103 PRO A N 1
ATOM 822 C CA . PRO A 1 103 ? 9.422 0.274 -15.055 1 97.75 103 PRO A CA 1
ATOM 823 C C . PRO A 1 103 ? 9.133 -1.213 -15.258 1 97.75 103 PRO A C 1
ATOM 825 O O . PRO A 1 103 ? 10 -2.053 -14.992 1 97.75 103 PRO A O 1
ATOM 828 N N . ASN A 1 104 ? 7.875 -1.548 -15.602 1 98.44 104 ASN A N 1
ATOM 829 C CA . ASN A 1 104 ? 7.418 -2.883 -15.977 1 98.44 104 ASN A CA 1
ATOM 830 C C . ASN A 1 104 ? 7.234 -3.773 -14.75 1 98.44 104 ASN A C 1
ATOM 832 O O . ASN A 1 104 ? 7.219 -5 -14.867 1 98.44 104 ASN A O 1
ATOM 836 N N . HIS A 1 105 ? 7.145 -3.164 -13.578 1 98.75 105 HIS A N 1
ATOM 837 C CA . HIS A 1 105 ? 7.016 -3.953 -12.359 1 98.75 105 HIS A CA 1
ATOM 838 C C . HIS A 1 105 ? 5.883 -3.432 -11.484 1 98.75 105 HIS A C 1
ATOM 840 O O . HIS A 1 105 ? 6.055 -3.262 -10.273 1 98.75 105 HIS A O 1
ATOM 846 N N . PHE A 1 106 ? 4.73 -3.303 -12.117 1 98.88 106 PHE A N 1
ATOM 847 C CA . PHE A 1 106 ? 3.57 -2.764 -11.414 1 98.88 106 PHE A CA 1
ATOM 848 C C . PHE A 1 106 ? 2.281 -3.371 -11.961 1 98.88 106 PHE A C 1
ATOM 850 O O . PHE A 1 106 ? 2.059 -3.383 -13.172 1 98.88 106 PHE A O 1
ATOM 857 N N . VAL A 1 107 ? 1.402 -3.793 -11.016 1 98.94 107 VAL A N 1
ATOM 858 C CA . VAL A 1 107 ? 0.071 -4.215 -11.438 1 98.94 107 VAL A CA 1
ATOM 859 C C . VAL A 1 107 ? -0.936 -3.945 -10.32 1 98.94 107 VAL A C 1
ATOM 861 O O . VAL A 1 107 ? -0.628 -4.137 -9.141 1 98.94 107 VAL A O 1
ATOM 864 N N . TYR A 1 108 ? -2.047 -3.422 -10.711 1 98.88 108 TYR A N 1
ATOM 865 C CA . TYR A 1 108 ? -3.193 -3.133 -9.859 1 98.88 108 TYR A CA 1
ATOM 866 C C . TYR A 1 108 ? -4.465 -3.746 -10.43 1 98.88 108 TYR A C 1
ATOM 868 O O . TYR A 1 108 ? -4.918 -3.359 -11.508 1 98.88 108 TYR A O 1
ATOM 876 N N . PHE A 1 109 ? -5.043 -4.691 -9.672 1 98.88 109 PHE A N 1
ATOM 877 C CA . PHE A 1 109 ? -6.164 -5.441 -10.219 1 98.88 109 PHE A CA 1
ATOM 878 C C . PHE A 1 109 ? -7.113 -5.883 -9.109 1 98.88 109 PHE A C 1
ATOM 880 O O . PHE A 1 109 ? -6.758 -5.848 -7.93 1 98.88 109 PHE A O 1
ATOM 887 N N . TYR A 1 110 ? -8.297 -6.27 -9.594 1 98.44 110 TYR A N 1
ATOM 888 C CA . TYR A 1 110 ? -9.266 -6.879 -8.688 1 98.44 110 TYR A CA 1
ATOM 889 C C . TYR A 1 110 ? -9.359 -8.383 -8.922 1 98.44 110 TYR A C 1
ATOM 891 O O . TYR A 1 110 ? -9.344 -8.844 -10.062 1 98.44 110 TYR A O 1
ATOM 899 N N . LEU A 1 111 ? -9.305 -9.102 -7.844 1 97.81 111 LEU A N 1
ATOM 900 C CA . LEU A 1 111 ? -9.742 -10.492 -7.797 1 97.81 111 LEU A CA 1
ATOM 901 C C . LEU A 1 111 ? -11.047 -10.633 -7.023 1 97.81 111 LEU A C 1
ATOM 903 O O . LEU A 1 111 ? -11.062 -10.516 -5.793 1 97.81 111 LEU A O 1
ATOM 907 N N . GLU A 1 112 ? -12.07 -10.836 -7.762 1 91.62 112 GLU A N 1
ATOM 908 C CA . GLU A 1 112 ? -13.422 -10.703 -7.227 1 91.62 112 GLU A CA 1
ATOM 909 C C . GLU A 1 112 ? -13.648 -9.32 -6.629 1 91.62 112 GLU A C 1
ATOM 911 O O . GLU A 1 112 ? -13.68 -8.32 -7.352 1 91.62 112 GLU A O 1
ATOM 916 N N . ARG A 1 113 ? -13.719 -9.219 -5.281 1 93.62 113 ARG A N 1
ATOM 917 C CA . ARG A 1 113 ? -14.047 -7.922 -4.699 1 93.62 113 ARG A CA 1
ATOM 918 C C . ARG A 1 113 ? -12.844 -7.32 -3.982 1 93.62 113 ARG A C 1
ATOM 920 O O . ARG A 1 113 ? -12.922 -6.223 -3.434 1 93.62 113 ARG A O 1
ATOM 927 N N . LYS A 1 114 ? -11.703 -7.977 -4.117 1 97.5 114 LYS A N 1
ATOM 928 C CA . LYS A 1 114 ? -10.508 -7.492 -3.434 1 97.5 114 LYS A CA 1
ATOM 929 C C . LYS A 1 114 ? -9.508 -6.902 -4.426 1 97.5 114 LYS A C 1
ATOM 931 O O . LYS A 1 114 ? -9.242 -7.5 -5.469 1 97.5 114 LYS A O 1
ATOM 936 N N . ALA A 1 115 ? -9.078 -5.758 -4.109 1 98.75 115 ALA A N 1
ATOM 937 C CA . ALA A 1 115 ? -8.023 -5.145 -4.914 1 98.75 115 ALA A CA 1
ATOM 938 C C . ALA A 1 115 ? -6.648 -5.648 -4.484 1 98.75 115 ALA A C 1
ATOM 940 O O . ALA A 1 115 ? -6.398 -5.848 -3.293 1 98.75 115 ALA A O 1
ATOM 941 N N . VAL A 1 116 ? -5.73 -5.844 -5.453 1 98.94 116 VAL A N 1
ATOM 942 C CA . VAL A 1 116 ? -4.34 -6.211 -5.219 1 98.94 116 VAL A CA 1
ATOM 943 C C . VAL A 1 116 ? -3.416 -5.219 -5.926 1 98.94 116 VAL A C 1
ATOM 945 O O . VAL A 1 116 ? -3.498 -5.047 -7.145 1 98.94 116 VAL A O 1
ATOM 948 N N . LEU A 1 117 ? -2.578 -4.555 -5.184 1 98.94 117 LEU A N 1
ATOM 949 C CA . LEU A 1 117 ? -1.5 -3.715 -5.699 1 98.94 117 LEU A CA 1
ATOM 950 C C . LEU A 1 117 ? -0.145 -4.379 -5.48 1 98.94 117 LEU A C 1
ATOM 952 O O . LEU A 1 117 ? 0.247 -4.641 -4.34 1 98.94 117 LEU A O 1
ATOM 956 N N . LEU A 1 118 ? 0.525 -4.711 -6.531 1 98.94 118 LEU A N 1
ATOM 957 C CA . LEU A 1 118 ? 1.824 -5.375 -6.504 1 98.94 118 LEU A CA 1
ATOM 958 C C . LEU A 1 118 ? 2.844 -4.605 -7.34 1 98.94 118 LEU A C 1
ATOM 960 O O . LEU A 1 118 ? 2.602 -4.32 -8.516 1 98.94 118 LEU A O 1
ATOM 964 N N . PHE A 1 119 ? 3.934 -4.207 -6.613 1 98.88 119 PHE A N 1
ATOM 965 C CA . PHE A 1 119 ? 4.906 -3.426 -7.367 1 98.88 119 PHE A CA 1
ATOM 966 C C . PHE A 1 119 ? 6.301 -3.578 -6.77 1 98.88 119 PHE A C 1
ATOM 968 O O . PHE A 1 119 ? 6.445 -3.994 -5.617 1 98.88 119 PHE A O 1
ATOM 975 N N . LYS A 1 120 ? 7.25 -3.312 -7.641 1 98 120 LYS A N 1
ATOM 976 C CA . LYS A 1 120 ? 8.648 -3.359 -7.23 1 98 120 LYS A CA 1
ATOM 977 C C . LYS A 1 120 ? 9.234 -1.956 -7.109 1 98 120 LYS A C 1
ATOM 979 O O . LYS A 1 120 ? 8.969 -1.092 -7.949 1 98 120 LYS A O 1
ATOM 984 N N . TYR A 1 121 ? 9.789 -1.687 -6.031 1 92.12 121 TYR A N 1
ATOM 985 C CA . TYR A 1 121 ? 10.672 -0.533 -5.91 1 92.12 121 TYR A CA 1
ATOM 986 C C . TYR A 1 121 ? 11.93 -0.891 -5.129 1 92.12 121 TYR A C 1
ATOM 988 O O . TYR A 1 121 ? 11.859 -1.265 -3.955 1 92.12 121 TYR A O 1
ATOM 996 N N . GLY A 1 122 ? 13.102 -0.985 -5.531 1 73.31 122 GLY A N 1
ATOM 997 C CA . GLY A 1 122 ? 14.43 -1.313 -5.043 1 73.31 122 GLY A CA 1
ATOM 998 C C . GLY A 1 122 ? 15.344 -1.858 -6.125 1 73.31 122 GLY A C 1
ATOM 999 O O . GLY A 1 122 ? 14.891 -2.213 -7.211 1 73.31 122 GLY A O 1
ATOM 1000 N N . MET B 1 1 ? -50.094 86.688 -26.047 1 28.03 1 MET B N 1
ATOM 1001 C CA . MET B 1 1 ? -48.875 86.188 -25.406 1 28.03 1 MET B CA 1
ATOM 1002 C C . MET B 1 1 ? -49.25 85.312 -24.203 1 28.03 1 MET B C 1
ATOM 1004 O O . MET B 1 1 ? -49.125 85.75 -23.062 1 28.03 1 MET B O 1
ATOM 1008 N N . THR B 1 2 ? -50.406 84.438 -24.375 1 29.62 2 THR B N 1
ATOM 1009 C CA . THR B 1 2 ? -51.219 83.75 -23.391 1 29.62 2 THR B CA 1
ATOM 1010 C C . THR B 1 2 ? -50.438 82.625 -22.734 1 29.62 2 THR B C 1
ATOM 1012 O O . THR B 1 2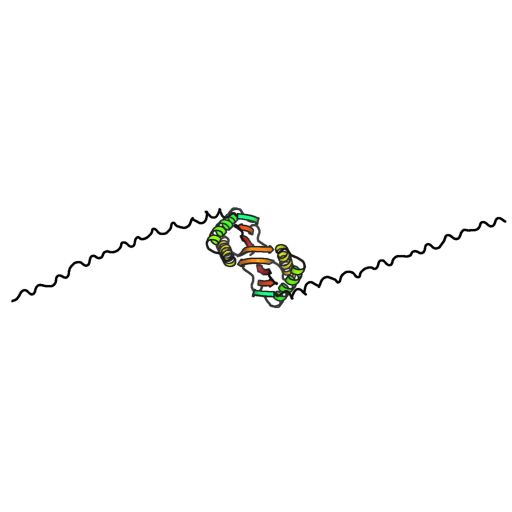 ? -49.656 81.938 -23.406 1 29.62 2 THR B O 1
ATOM 1015 N N . LYS B 1 3 ? -50.312 82.625 -21.359 1 27.98 3 LYS B N 1
ATOM 1016 C CA . LYS B 1 3 ? -49.656 82 -20.219 1 27.98 3 LYS B CA 1
ATOM 1017 C C . LYS B 1 3 ? -50.031 80.5 -20.094 1 27.98 3 LYS B C 1
ATOM 1019 O O . LYS B 1 3 ? -51.156 80.188 -19.656 1 27.98 3 LYS B O 1
ATOM 1024 N N . THR B 1 4 ? -49.906 79.625 -21.156 1 32.81 4 THR B N 1
ATOM 1025 C CA . THR B 1 4 ? -50.375 78.25 -21.031 1 32.81 4 THR B CA 1
ATOM 1026 C C . THR B 1 4 ? -49.688 77.562 -19.875 1 32.81 4 THR B C 1
ATOM 1028 O O . THR B 1 4 ? -48.469 77.5 -19.844 1 32.81 4 THR B O 1
ATOM 1031 N N . LYS B 1 5 ? -50.406 77.375 -18.797 1 28.58 5 LYS B N 1
ATOM 1032 C CA . LYS B 1 5 ? -50.188 76.812 -17.469 1 28.58 5 LYS B CA 1
ATOM 1033 C C . LYS B 1 5 ? -49.719 75.375 -17.562 1 28.58 5 LYS B C 1
ATOM 1035 O O . LYS B 1 5 ? -50.375 74.562 -18.156 1 28.58 5 LYS B O 1
ATOM 1040 N N . ARG B 1 6 ? -48.406 75.125 -17.453 1 25 6 ARG B N 1
ATOM 1041 C CA . ARG B 1 6 ? -47.656 73.812 -17.469 1 25 6 ARG B CA 1
ATOM 1042 C C . ARG B 1 6 ? -48.125 72.938 -16.344 1 25 6 ARG B C 1
ATOM 1044 O O . ARG B 1 6 ? -48.344 73.375 -15.211 1 25 6 ARG B O 1
ATOM 1051 N N . LYS B 1 7 ? -48.812 71.75 -16.672 1 28.39 7 LYS B N 1
ATOM 1052 C CA . LYS B 1 7 ? -49.375 70.625 -15.938 1 28.39 7 LYS B CA 1
ATOM 1053 C C . LYS B 1 7 ? -48.344 70 -15.016 1 28.39 7 LYS B C 1
ATOM 1055 O O . LYS B 1 7 ? -47.312 69.5 -15.484 1 28.39 7 LYS B O 1
ATOM 1060 N N . LYS B 1 8 ? -48.031 70.625 -13.812 1 24.2 8 LYS B N 1
ATOM 1061 C CA . LYS B 1 8 ? -47.094 70.125 -12.805 1 24.2 8 LYS B CA 1
ATOM 1062 C C . LYS B 1 8 ? -47.469 68.75 -12.312 1 24.2 8 LYS B C 1
ATOM 1064 O O . LYS B 1 8 ? -48.438 68.562 -11.578 1 24.2 8 LYS B O 1
ATOM 1069 N N . ASN B 1 9 ? -47.781 67.688 -13.219 1 29.91 9 ASN B N 1
ATOM 1070 C CA . ASN B 1 9 ? -48.219 66.438 -12.617 1 29.91 9 ASN B CA 1
ATOM 1071 C C . ASN B 1 9 ? -47.25 66 -11.516 1 29.91 9 ASN B C 1
ATOM 1073 O O . ASN B 1 9 ? -46.062 65.812 -11.75 1 29.91 9 ASN B O 1
ATOM 1077 N N . ALA B 1 10 ? -47.625 66.125 -10.273 1 26.09 10 ALA B N 1
ATOM 1078 C CA . ALA B 1 10 ? -47.094 65.875 -8.938 1 26.09 10 ALA B CA 1
ATOM 1079 C C . ALA B 1 10 ? -46.5 64.5 -8.852 1 26.09 10 ALA B C 1
ATOM 1081 O O . ALA B 1 10 ? -46.719 63.656 -9.734 1 26.09 10 ALA B O 1
ATOM 1082 N N . SER B 1 11 ? -46.188 64 -7.551 1 27.92 11 SER B N 1
ATOM 1083 C CA . SER B 1 11 ? -45.344 63.438 -6.523 1 27.92 11 SER B CA 1
ATOM 1084 C C . SER B 1 11 ? -45.594 61.969 -6.344 1 27.92 11 SER B C 1
ATOM 1086 O O . SER B 1 11 ? -46.656 61.562 -5.891 1 27.92 11 SER B O 1
ATOM 1088 N N . GLU B 1 12 ? -45.531 61.125 -7.34 1 30.81 12 GLU B N 1
ATOM 1089 C CA . GLU B 1 12 ? -45.75 59.688 -7.098 1 30.81 12 GLU B CA 1
ATOM 1090 C C . GLU B 1 12 ? -45 59.219 -5.871 1 30.81 12 GLU B C 1
ATOM 1092 O O . GLU B 1 12 ? -43.812 59.469 -5.734 1 30.81 12 GLU B O 1
ATOM 1097 N N . ASP B 1 13 ? -45.688 59.094 -4.68 1 30.98 13 ASP B N 1
ATOM 1098 C CA . ASP B 1 13 ? -45.25 58.562 -3.381 1 30.98 13 ASP B CA 1
ATOM 1099 C C . ASP B 1 13 ? -44.594 57.188 -3.523 1 30.98 13 ASP B C 1
ATOM 1101 O O . ASP B 1 13 ? -45.188 56.281 -4.086 1 30.98 13 ASP B O 1
ATOM 1105 N N . PRO B 1 14 ? -43.281 57.031 -3.84 1 33.97 14 PRO B N 1
ATOM 1106 C CA . PRO B 1 14 ? -42.656 55.719 -3.941 1 33.97 14 PRO B CA 1
ATOM 1107 C C . PRO B 1 14 ? -42.812 54.875 -2.686 1 33.97 14 PRO B C 1
ATOM 1109 O O . PRO B 1 14 ? -42.281 55.219 -1.625 1 33.97 14 PRO B O 1
ATOM 1112 N N . THR B 1 15 ? -44.031 54.562 -2.17 1 32.47 15 THR B N 1
ATOM 1113 C CA . THR B 1 15 ? -44.125 53.75 -0.963 1 32.47 15 THR B CA 1
ATOM 1114 C C . THR B 1 15 ? -43.219 52.531 -1.075 1 32.47 15 THR B C 1
ATOM 1116 O O . THR B 1 15 ? -43.5 51.625 -1.863 1 32.47 15 THR B O 1
ATOM 1119 N N . GLU B 1 16 ? -41.906 52.75 -1.231 1 35.03 16 GLU B N 1
ATOM 1120 C CA . GLU B 1 16 ? -41 51.625 -1.194 1 35.03 16 GLU B CA 1
ATOM 1121 C C . GLU B 1 16 ? -41.312 50.719 -0.006 1 35.03 16 GLU B C 1
ATOM 1123 O O . GLU B 1 16 ? -41.344 51.188 1.137 1 35.03 16 GLU B O 1
ATOM 1128 N N . ASN B 1 17 ? -42.312 49.844 -0.166 1 39.5 17 ASN B N 1
ATOM 1129 C CA . ASN B 1 17 ? -42.531 48.812 0.844 1 39.5 17 ASN B CA 1
ATOM 1130 C C . ASN B 1 17 ? -41.219 48.25 1.362 1 39.5 17 ASN B C 1
ATOM 1132 O O . ASN B 1 17 ? -40.375 47.844 0.577 1 39.5 17 ASN B O 1
ATOM 1136 N N . PRO B 1 18 ? -40.781 48.75 2.506 1 35.53 18 PRO B N 1
ATOM 1137 C CA . PRO B 1 18 ? -39.562 48.156 3.076 1 35.53 18 PRO B CA 1
ATOM 1138 C C . PRO B 1 18 ? -39.625 46.625 3.057 1 35.53 18 PRO B C 1
ATOM 1140 O O . PRO B 1 18 ? -40.594 46 3.494 1 35.53 18 PRO B O 1
ATOM 1143 N N . ILE B 1 19 ? -39.281 46 1.963 1 40.09 19 ILE B N 1
ATOM 1144 C CA . ILE B 1 19 ? -39.156 44.562 1.993 1 40.09 19 ILE B CA 1
ATOM 1145 C C . ILE B 1 19 ? -38.562 44.125 3.336 1 40.09 19 ILE B C 1
ATOM 1147 O O . ILE B 1 19 ? -37.5 44.562 3.725 1 40.09 19 ILE B O 1
ATOM 1151 N N . SER B 1 20 ? -39.406 43.969 4.359 1 34.84 20 SER B N 1
ATOM 1152 C CA . SER B 1 20 ? -39 43.375 5.621 1 34.84 20 SER B CA 1
ATOM 1153 C C . SER B 1 20 ? -38.062 42.188 5.395 1 34.84 20 SER B C 1
ATOM 1155 O O . SER B 1 20 ? -38.406 41.219 4.75 1 34.84 20 SER B O 1
ATOM 1157 N N . MET B 1 21 ? -36.875 42.469 5.074 1 33.38 21 MET B N 1
ATOM 1158 C CA . MET B 1 21 ? -35.875 41.375 5.039 1 33.38 21 MET B CA 1
ATOM 1159 C C . MET B 1 21 ? -36 40.5 6.289 1 33.38 21 MET B C 1
ATOM 1161 O O . MET B 1 21 ? -35.844 41 7.41 1 33.38 21 MET B O 1
ATOM 1165 N N . SER B 1 22 ? -36.969 39.562 6.344 1 42.38 22 SER B N 1
ATOM 1166 C CA . SER B 1 22 ? -36.906 38.625 7.461 1 42.38 22 SER B CA 1
ATOM 1167 C C . SER B 1 22 ? -35.469 38.25 7.812 1 42.38 22 SER B C 1
ATOM 1169 O O . SER B 1 22 ? -34.625 38.188 6.934 1 42.38 22 SER B O 1
ATOM 1171 N N . PRO B 1 23 ? -35.062 38.562 9.062 1 39.22 23 PRO B N 1
ATOM 1172 C CA . PRO B 1 23 ? -33.688 38.094 9.367 1 39.22 23 PRO B CA 1
ATOM 1173 C C . PRO B 1 23 ? -33.406 36.688 8.875 1 39.22 23 PRO B C 1
ATOM 1175 O O . PRO B 1 23 ? -34.312 35.875 8.719 1 39.22 23 PRO B O 1
ATOM 1178 N N . PRO B 1 24 ? -32.375 36.531 8.094 1 41.88 24 PRO B N 1
ATOM 1179 C CA . PRO B 1 24 ? -32.062 35.156 7.672 1 41.88 24 PRO B CA 1
ATOM 1180 C C . PRO B 1 24 ? -32.25 34.156 8.805 1 41.88 24 PRO B C 1
ATOM 1182 O O . PRO B 1 24 ? -32.156 34.5 9.977 1 41.88 24 PRO B O 1
ATOM 1185 N N . PRO B 1 25 ? -33.031 33.156 8.602 1 43.41 25 PRO B N 1
ATOM 1186 C CA . PRO B 1 25 ? -33.156 32.156 9.68 1 43.41 25 PRO B CA 1
ATOM 1187 C C . PRO B 1 25 ? -31.859 31.906 10.414 1 43.41 25 PRO B C 1
ATOM 1189 O O . PRO B 1 25 ? -30.781 32.125 9.859 1 43.41 25 PRO B O 1
ATOM 1192 N N . PRO B 1 26 ? -31.875 31.844 11.742 1 39 26 PRO B N 1
ATOM 1193 C CA . PRO B 1 26 ? -30.641 31.531 12.469 1 39 26 PRO B CA 1
ATOM 1194 C C . PRO B 1 26 ? -29.828 30.422 11.812 1 39 26 PRO B C 1
ATOM 1196 O O . PRO B 1 26 ? -30.391 29.578 11.109 1 39 26 PRO B O 1
ATOM 1199 N N . SER B 1 27 ? -28.609 30.672 11.516 1 39.72 27 SER B N 1
ATOM 1200 C CA . SER B 1 27 ? -27.672 29.672 11.008 1 39.72 27 SER B CA 1
ATOM 1201 C C . SER B 1 27 ? -27.844 28.328 11.711 1 39.72 27 SER B C 1
ATOM 1203 O O . SER B 1 27 ? -28.141 28.297 12.914 1 39.72 27 SER B O 1
ATOM 1205 N N . SER B 1 28 ? -28.328 27.312 11.07 1 43.72 28 SER B N 1
ATOM 1206 C CA . SER B 1 28 ? -28.406 25.953 11.586 1 43.72 28 SER B CA 1
ATOM 1207 C C . SER B 1 28 ? -27.281 25.672 12.578 1 43.72 28 SER B C 1
ATOM 1209 O O . SER B 1 28 ? -26.188 26.234 12.461 1 43.72 28 SER B O 1
ATOM 1211 N N . PRO B 1 29 ? -27.531 25.109 13.75 1 41.97 29 PRO B N 1
ATOM 1212 C CA . PRO B 1 29 ? -26.5 24.781 14.734 1 41.97 29 PRO B CA 1
ATOM 1213 C C . PRO B 1 29 ? -25.219 24.266 14.094 1 41.97 29 PRO B C 1
ATOM 1215 O O . PRO B 1 29 ? -25.266 23.625 13.031 1 41.97 29 PRO B O 1
ATOM 1218 N N . GLN B 1 30 ? -24.094 24.953 14.227 1 41.91 30 GLN B N 1
ATOM 1219 C CA . GLN B 1 30 ? -22.75 24.531 13.867 1 41.91 30 GLN B CA 1
ATOM 1220 C C . GLN B 1 30 ? -22.562 23.031 14.094 1 41.91 30 GLN B C 1
ATOM 1222 O O . GLN B 1 30 ? -23.141 22.453 15.023 1 41.91 30 GLN B O 1
ATOM 1227 N N . ARG B 1 31 ? -22.469 22.188 13.055 1 42.03 31 ARG B N 1
ATOM 1228 C CA . ARG B 1 31 ? -22.062 20.812 13.273 1 42.03 31 ARG B CA 1
ATOM 1229 C C . ARG B 1 31 ? -21.219 20.672 14.539 1 42.03 31 ARG B C 1
ATOM 1231 O O . ARG B 1 31 ? -20.469 21.578 14.891 1 42.03 31 ARG B O 1
ATOM 1238 N N . PRO B 1 32 ? -21.609 20.031 15.633 1 44.78 32 PRO B N 1
ATOM 1239 C CA . PRO B 1 32 ? -20.75 19.891 16.797 1 44.78 32 PRO B CA 1
ATOM 1240 C C . PRO B 1 32 ? -19.266 19.922 16.438 1 44.78 32 PRO B C 1
ATOM 1242 O O . PRO B 1 32 ? -18.891 19.547 15.312 1 44.78 32 PRO B O 1
ATOM 1245 N N . SER B 1 33 ? -18.391 20.688 16.984 1 47.09 33 SER B N 1
ATOM 1246 C CA . SER B 1 33 ? -16.938 20.766 16.859 1 47.09 33 SER B CA 1
ATOM 1247 C C . SER B 1 33 ? -16.328 19.391 16.609 1 47.09 33 SER B C 1
ATOM 1249 O O . SER B 1 33 ? -16.562 18.453 17.375 1 47.09 33 SER B O 1
ATOM 1251 N N . ASP B 1 34 ? -16.203 18.891 15.438 1 54.75 34 ASP B N 1
ATOM 1252 C CA . ASP B 1 34 ? -15.602 17.609 15.094 1 54.75 34 ASP B CA 1
ATOM 1253 C C . ASP B 1 34 ? -14.477 17.25 16.062 1 54.75 34 ASP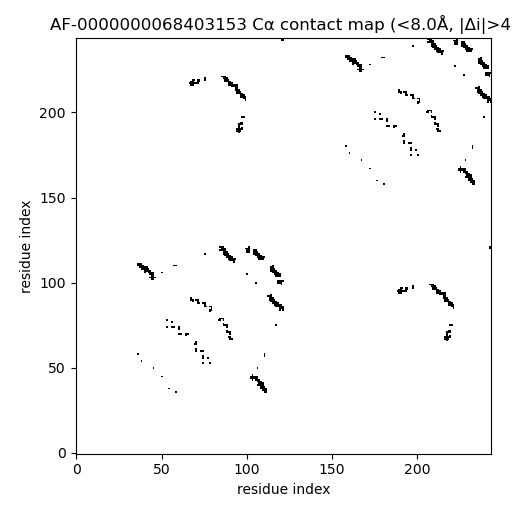 B C 1
ATOM 1255 O O . ASP B 1 34 ? -13.609 18.078 16.359 1 54.75 34 ASP B O 1
ATOM 1259 N N . PRO B 1 35 ? -14.797 16.344 17.047 1 57.69 35 PRO B N 1
ATOM 1260 C CA . PRO B 1 35 ? -13.719 15.984 17.969 1 57.69 35 PRO B CA 1
ATOM 1261 C C . PRO B 1 35 ? -12.352 15.938 17.297 1 57.69 35 PRO B C 1
ATOM 1263 O O . PRO B 1 35 ? -12.258 15.711 16.094 1 57.69 35 PRO B O 1
ATOM 1266 N N . PRO B 1 36 ? -11.422 16.422 18.062 1 63.72 36 PRO B N 1
ATOM 1267 C CA . PRO B 1 36 ? -10.055 16.391 17.531 1 63.72 36 PRO B CA 1
ATOM 1268 C C . PRO B 1 36 ? -9.727 15.07 16.828 1 63.72 36 PRO B C 1
ATOM 1270 O O . PRO B 1 36 ? -10.203 14.016 17.25 1 63.72 36 PRO B O 1
ATOM 1273 N N . LYS B 1 37 ? -9.273 15.18 15.641 1 74.19 37 LYS B N 1
ATOM 1274 C CA . LYS B 1 37 ? -8.906 13.984 14.883 1 74.19 37 LYS B CA 1
ATOM 1275 C C . LYS B 1 37 ? -7.91 13.125 15.656 1 74.19 37 LYS B C 1
ATOM 1277 O O . LYS B 1 37 ? -6.793 13.562 15.938 1 74.19 37 LYS B O 1
ATOM 1282 N N . LYS B 1 38 ? -8.328 12.062 16.188 1 90.56 38 LYS B N 1
ATOM 1283 C CA . LYS B 1 38 ? -7.547 11.117 16.984 1 90.56 38 LYS B CA 1
ATOM 1284 C C . LYS B 1 38 ? -6.629 10.281 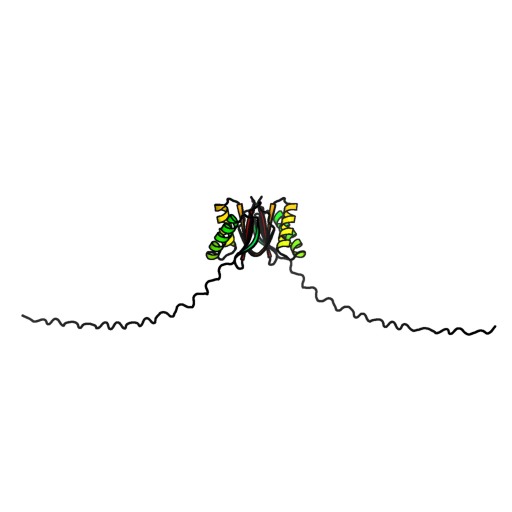16.094 1 90.56 38 LYS B C 1
ATOM 1286 O O . LYS B 1 38 ? -7.066 9.742 15.078 1 90.56 38 LYS B O 1
ATOM 1291 N N . ILE B 1 39 ? -5.336 10.375 16.359 1 97.19 39 ILE B N 1
ATOM 1292 C CA . ILE B 1 39 ? -4.34 9.547 15.688 1 97.19 39 ILE B CA 1
ATOM 1293 C C . ILE B 1 39 ? -4.008 8.336 16.547 1 97.19 39 ILE B C 1
ATOM 1295 O O . ILE B 1 39 ? -3.715 8.469 17.734 1 97.19 39 ILE B O 1
ATOM 1299 N N . ILE B 1 40 ? -4.102 7.148 16.031 1 97.94 40 ILE B N 1
ATOM 1300 C CA . ILE B 1 40 ? -3.701 5.906 16.672 1 97.94 40 ILE B CA 1
ATOM 1301 C C . ILE B 1 40 ? -2.59 5.238 15.875 1 97.94 40 ILE B C 1
ATOM 1303 O O . ILE B 1 40 ? -2.809 4.801 14.742 1 97.94 40 ILE B O 1
ATOM 1307 N N . ILE B 1 41 ? -1.442 5.121 16.516 1 98.5 41 ILE B N 1
ATOM 1308 C CA . ILE B 1 41 ? -0.311 4.5 15.836 1 98.5 41 ILE B CA 1
ATOM 1309 C C . ILE B 1 41 ? -0.384 2.982 16 1 98.5 41 ILE B C 1
ATOM 1311 O O . ILE B 1 41 ? -0.43 2.473 17.125 1 98.5 41 ILE B O 1
ATOM 1315 N N . ILE B 1 42 ? -0.43 2.336 14.922 1 98.56 42 ILE B N 1
ATOM 1316 C CA . ILE B 1 42 ? -0.471 0.877 14.945 1 98.56 42 ILE B CA 1
ATOM 1317 C C . ILE B 1 42 ? 0.951 0.321 14.945 1 98.56 42 ILE B C 1
ATOM 1319 O O . ILE B 1 42 ? 1.256 -0.615 15.695 1 98.56 42 ILE B O 1
ATOM 1323 N N . ASN B 1 43 ? 1.832 0.828 14.117 1 98.5 43 ASN B N 1
ATOM 1324 C CA . ASN B 1 43 ? 3.23 0.428 14.008 1 98.5 43 ASN B CA 1
ATOM 1325 C C . ASN B 1 43 ? 4.098 1.562 13.469 1 98.5 43 ASN B C 1
ATOM 1327 O O . ASN B 1 43 ? 3.658 2.322 12.602 1 98.5 43 ASN B O 1
ATOM 1331 N N . ALA B 1 44 ? 5.309 1.681 14.07 1 98.75 44 ALA B N 1
ATOM 1332 C CA . ALA B 1 44 ? 6.215 2.715 13.586 1 98.75 44 ALA B CA 1
ATOM 1333 C C . ALA B 1 44 ? 7.672 2.271 13.719 1 98.75 44 ALA B C 1
ATOM 1335 O O . ALA B 1 44 ? 8.055 1.675 14.727 1 98.75 44 ALA B O 1
ATOM 1336 N N . ASP B 1 45 ? 8.391 2.418 12.688 1 98.75 45 ASP B N 1
ATOM 1337 C CA . ASP B 1 45 ? 9.852 2.49 12.641 1 98.75 45 ASP B CA 1
ATOM 1338 C C . ASP B 1 45 ? 10.312 3.826 12.062 1 98.75 45 ASP B C 1
ATOM 1340 O O . ASP B 1 45 ? 10.773 3.891 10.922 1 98.75 45 ASP B O 1
ATOM 1344 N N . MET B 1 46 ? 10.133 4.812 12.945 1 98.75 46 MET B N 1
ATOM 1345 C CA . MET B 1 46 ? 10.32 6.199 12.523 1 98.75 46 MET B CA 1
ATOM 1346 C C . MET B 1 46 ? 10.555 7.102 13.727 1 98.75 46 MET B C 1
ATOM 1348 O O . MET B 1 46 ? 9.898 6.953 14.758 1 98.75 46 MET B O 1
ATOM 1352 N N . GLY B 1 47 ? 11.484 7.961 13.609 1 98.69 47 GLY B N 1
ATOM 1353 C CA . GLY B 1 47 ? 11.711 8.898 14.695 1 98.69 47 GLY B CA 1
ATOM 1354 C C . GLY B 1 47 ? 10.484 9.734 15.023 1 98.69 47 GLY B C 1
ATOM 1355 O O . GLY B 1 47 ? 9.633 9.961 14.164 1 98.69 47 GLY B O 1
ATOM 1356 N N . ARG B 1 48 ? 10.469 10.266 16.203 1 98.06 48 ARG B N 1
ATOM 1357 C CA . ARG B 1 48 ? 9.297 10.977 16.703 1 98.06 48 ARG B CA 1
ATOM 1358 C C . ARG B 1 48 ? 9.039 12.242 15.906 1 98.06 48 ARG B C 1
ATOM 1360 O O . ARG B 1 48 ? 7.883 12.57 15.609 1 98.06 48 ARG B O 1
ATOM 1367 N N . ASP B 1 49 ? 10.039 12.961 15.617 1 98.38 49 ASP B N 1
ATOM 1368 C CA . ASP B 1 49 ? 9.867 14.203 14.867 1 98.38 49 ASP B CA 1
ATOM 1369 C C . ASP B 1 49 ? 9.25 13.93 13.492 1 98.38 49 ASP B C 1
ATOM 1371 O O . ASP B 1 49 ? 8.352 14.648 13.062 1 98.38 49 ASP B O 1
ATOM 1375 N N . MET B 1 50 ? 9.719 12.961 12.82 1 98.75 50 MET B N 1
ATOM 1376 C CA . MET B 1 50 ? 9.195 12.602 11.508 1 98.75 50 MET B CA 1
ATOM 1377 C C . MET B 1 50 ? 7.773 12.062 11.609 1 98.75 50 MET B C 1
ATOM 1379 O O . MET B 1 50 ? 6.934 12.352 10.758 1 98.75 50 MET B O 1
ATOM 1383 N N . GLN B 1 51 ? 7.48 11.391 12.672 1 98.81 51 GLN B N 1
ATOM 1384 C CA . GLN B 1 51 ? 6.109 10.945 12.906 1 98.81 51 GLN B CA 1
ATOM 1385 C C . GLN B 1 51 ? 5.16 12.133 13.031 1 98.81 51 GLN B C 1
ATOM 1387 O O . GLN B 1 51 ? 4.086 12.141 12.43 1 98.81 51 GLN B O 1
ATOM 1392 N N . TRP B 1 52 ? 5.621 13.023 13.805 1 98.25 52 TRP B N 1
ATOM 1393 C CA . TRP B 1 52 ? 4.781 14.195 14.023 1 98.25 52 TRP B CA 1
ATOM 1394 C C . TRP B 1 52 ? 4.52 14.93 12.711 1 98.25 52 TRP B C 1
ATOM 1396 O O . TRP B 1 52 ? 3.414 15.422 12.477 1 98.25 52 TRP B O 1
ATOM 1406 N N . GLU B 1 53 ? 5.574 14.992 11.898 1 98.69 53 GLU B N 1
ATOM 1407 C CA . GLU B 1 53 ? 5.395 15.602 10.586 1 98.69 53 GLU B CA 1
ATOM 1408 C C . GLU B 1 53 ? 4.383 14.828 9.75 1 98.69 53 GLU B C 1
ATOM 1410 O O . GLU B 1 53 ? 3.533 15.422 9.078 1 98.69 53 GLU B O 1
ATOM 1415 N N . ALA B 1 54 ? 4.426 13.508 9.797 1 98.88 54 ALA B N 1
ATOM 1416 C CA . ALA B 1 54 ? 3.473 12.664 9.078 1 98.88 54 ALA B CA 1
ATOM 1417 C C . ALA B 1 54 ? 2.043 12.93 9.547 1 98.88 54 ALA B C 1
ATOM 1419 O O . ALA B 1 54 ? 1.128 13.047 8.727 1 98.88 54 ALA B O 1
ATOM 1420 N N . PHE B 1 55 ? 1.908 13.102 10.828 1 98.69 55 PHE B N 1
ATOM 1421 C CA . PHE B 1 55 ? 0.591 13.328 11.406 1 98.69 55 PHE B CA 1
ATOM 1422 C C . PHE B 1 55 ? 0.053 14.695 11.023 1 98.69 55 PHE B C 1
ATOM 1424 O O . PHE B 1 55 ? -1.099 14.82 10.602 1 98.69 55 PHE B O 1
ATOM 1431 N N . ASP B 1 56 ? 0.888 15.648 11.164 1 98.44 56 ASP B N 1
ATOM 1432 C CA . ASP B 1 56 ? 0.485 17.016 10.844 1 98.44 56 ASP B CA 1
ATOM 1433 C C . ASP B 1 56 ? 0.08 17.141 9.375 1 98.44 56 ASP B C 1
ATOM 1435 O O . ASP B 1 56 ? -0.95 17.734 9.062 1 98.44 56 ASP B O 1
ATOM 1439 N N . ILE B 1 57 ? 0.87 16.594 8.531 1 98.75 57 ILE B N 1
ATOM 1440 C CA . ILE B 1 57 ? 0.572 16.625 7.105 1 98.75 57 ILE B CA 1
ATOM 1441 C C . ILE B 1 57 ? -0.745 15.898 6.836 1 98.75 57 ILE B C 1
ATOM 1443 O O . ILE B 1 57 ? -1.594 16.391 6.094 1 98.75 57 ILE B O 1
ATOM 1447 N N . SER B 1 58 ? -0.924 14.734 7.457 1 98.81 58 SER B N 1
ATOM 1448 C CA . SER B 1 58 ? -2.127 13.938 7.23 1 98.81 58 SER B CA 1
ATOM 1449 C C . SER B 1 58 ? -3.377 14.688 7.68 1 98.81 58 SER B C 1
ATOM 1451 O O . SER B 1 58 ? -4.379 14.711 6.965 1 98.81 58 SER B O 1
ATOM 1453 N N . VAL B 1 59 ? -3.289 15.328 8.844 1 98.25 59 VAL B N 1
ATOM 1454 C CA . VAL B 1 59 ? -4.434 16.078 9.359 1 98.25 59 VAL B CA 1
ATOM 1455 C C . VAL B 1 59 ? -4.82 17.172 8.375 1 98.25 59 VAL B C 1
ATOM 1457 O O . VAL B 1 59 ? -5.996 17.328 8.031 1 98.25 59 VAL B O 1
ATOM 1460 N N . THR B 1 60 ? -3.838 17.844 7.891 1 98.12 60 THR B N 1
ATOM 1461 C CA . THR B 1 60 ? -4.066 18.938 6.941 1 98.12 60 THR B CA 1
ATOM 1462 C C . THR B 1 60 ? -4.617 18.391 5.625 1 98.12 60 THR B C 1
ATOM 1464 O O . THR B 1 60 ? -5.586 18.938 5.086 1 98.12 60 THR B O 1
ATOM 1467 N N . VAL B 1 61 ? -4.066 17.375 5.117 1 98.62 61 VAL B N 1
ATOM 1468 C CA . VAL B 1 61 ? -4.449 16.828 3.824 1 98.62 61 VAL B CA 1
ATOM 1469 C C . VAL B 1 61 ? -5.871 16.266 3.896 1 98.62 61 VAL B C 1
ATOM 1471 O O . VAL B 1 61 ? -6.668 16.469 2.977 1 98.62 61 VAL B O 1
ATOM 1474 N N . PHE B 1 62 ? -6.219 15.633 5 1 98.06 62 PHE B N 1
ATOM 1475 C CA . PHE B 1 62 ? -7.547 15.055 5.172 1 98.06 62 PHE B CA 1
ATOM 1476 C C . PHE B 1 62 ? -8.602 16.156 5.25 1 98.06 62 PHE B C 1
ATOM 1478 O O . PHE B 1 62 ? -9.781 15.914 4.973 1 98.06 62 PHE B O 1
ATOM 1485 N N . GLU B 1 63 ? -8.203 17.312 5.633 1 96.88 63 GLU B N 1
ATOM 1486 C CA . GLU B 1 63 ? -9.117 18.453 5.703 1 96.88 63 GLU B CA 1
ATOM 1487 C C . GLU B 1 63 ? -9.438 18.984 4.312 1 96.88 63 GLU B C 1
ATOM 1489 O O . GLU B 1 63 ? -10.516 19.547 4.094 1 96.88 63 GLU B O 1
ATOM 1494 N N . HIS B 1 64 ? -8.562 18.672 3.369 1 98.06 64 HIS B N 1
ATOM 1495 C CA . HIS B 1 64 ? -8.688 19.344 2.074 1 98.06 64 HIS B CA 1
ATOM 1496 C C . HIS B 1 64 ? -9.109 18.359 0.989 1 98.06 64 HIS B C 1
ATOM 1498 O O . HIS B 1 64 ? -9.555 18.766 -0.084 1 98.06 64 HIS B O 1
ATOM 1504 N N . PHE B 1 65 ? -8.922 17.125 1.231 1 97.94 65 PHE B N 1
ATOM 1505 C CA . PHE B 1 65 ? -9.234 16.125 0.221 1 97.94 65 PHE B CA 1
ATOM 1506 C C . PHE B 1 65 ? -10.07 15 0.818 1 97.94 65 PHE B C 1
ATOM 1508 O O . PHE B 1 65 ? -9.992 14.727 2.018 1 97.94 65 PHE B O 1
ATOM 1515 N N . SER B 1 66 ? -10.82 14.312 -0.082 1 97.44 66 SER B N 1
ATOM 1516 C CA . SER B 1 66 ? -11.688 13.242 0.397 1 97.44 66 SER B CA 1
ATOM 1517 C C . SER B 1 66 ? -11.312 11.906 -0.234 1 97.44 66 SER B C 1
ATOM 1519 O O . SER B 1 66 ? -11.531 10.852 0.365 1 97.44 66 SER B O 1
ATOM 1521 N N . GLU B 1 67 ? -10.867 11.938 -1.457 1 98.25 67 GLU B N 1
ATOM 1522 C CA . GLU B 1 67 ? -10.539 10.711 -2.18 1 98.25 67 GLU B CA 1
ATOM 1523 C C . GLU B 1 67 ? -9.234 10.102 -1.679 1 98.25 67 GLU B C 1
ATOM 1525 O O . GLU B 1 67 ? -8.203 10.773 -1.651 1 98.25 67 GLU B O 1
ATOM 1530 N N . ASP B 1 68 ? -9.273 8.859 -1.344 1 98.75 68 ASP B N 1
ATOM 1531 C CA . ASP B 1 68 ? -8.141 8.18 -0.717 1 98.75 68 ASP B CA 1
ATOM 1532 C C . ASP B 1 68 ? -6.891 8.273 -1.592 1 98.75 68 ASP B C 1
ATOM 1534 O O . ASP B 1 68 ? -5.797 8.539 -1.093 1 98.75 68 ASP B O 1
ATOM 1538 N N . ARG B 1 69 ? -7.039 8.086 -2.861 1 98.75 69 ARG B N 1
ATOM 1539 C CA . ARG B 1 69 ? -5.883 8.125 -3.754 1 98.75 69 ARG B CA 1
ATOM 1540 C C . ARG B 1 69 ? -5.242 9.508 -3.754 1 98.75 69 ARG B C 1
ATOM 1542 O O . ARG B 1 69 ? -4.016 9.633 -3.727 1 98.75 69 ARG B O 1
ATOM 1549 N N . THR B 1 70 ? -6.027 10.516 -3.748 1 98.81 70 THR B N 1
ATOM 1550 C CA . THR B 1 70 ? -5.527 11.883 -3.75 1 98.81 70 THR B CA 1
ATOM 1551 C C . THR B 1 70 ? -4.828 12.203 -2.432 1 98.81 70 THR B C 1
ATOM 1553 O O . THR B 1 70 ? -3.762 12.82 -2.426 1 98.81 70 THR B O 1
ATOM 1556 N N . ILE B 1 71 ? -5.426 11.734 -1.382 1 98.94 71 ILE B N 1
ATOM 1557 C CA . ILE B 1 71 ? -4.828 11.93 -0.066 1 98.94 71 ILE B CA 1
ATOM 1558 C C . ILE B 1 71 ? -3.459 11.258 -0.013 1 98.94 71 ILE B C 1
ATOM 1560 O O . ILE B 1 71 ? -2.477 11.867 0.418 1 98.94 71 ILE B O 1
ATOM 1564 N N . ALA B 1 72 ? -3.389 10.07 -0.493 1 98.94 72 ALA B N 1
ATOM 1565 C CA . ALA B 1 72 ? -2.121 9.352 -0.539 1 98.94 72 ALA B CA 1
ATOM 1566 C C . ALA B 1 72 ? -1.093 10.094 -1.382 1 98.94 72 ALA B C 1
ATOM 1568 O O . ALA B 1 72 ? 0.076 10.195 -1.002 1 98.94 72 ALA B O 1
ATOM 1569 N N . GLU B 1 73 ? -1.53 10.617 -2.477 1 98.94 73 GLU B N 1
ATOM 1570 C CA . GLU B 1 73 ? -0.643 11.359 -3.369 1 98.94 73 GLU B CA 1
ATOM 1571 C C . GLU B 1 73 ? -0.06 12.586 -2.678 1 98.94 73 GLU B C 1
ATOM 1573 O O . GLU B 1 73 ? 1.14 12.852 -2.775 1 98.94 73 GLU B O 1
ATOM 1578 N N . GLU B 1 74 ? -0.919 13.297 -2.01 1 98.94 74 GLU B N 1
ATOM 1579 C CA . GLU B 1 74 ? -0.486 14.531 -1.36 1 98.94 74 GLU B CA 1
ATOM 1580 C C . GLU B 1 74 ? 0.486 14.242 -0.22 1 98.94 74 GLU B C 1
ATOM 1582 O O . GLU B 1 74 ? 1.518 14.906 -0.094 1 98.94 74 GLU B O 1
ATOM 1587 N N . ILE B 1 75 ? 0.191 13.234 0.587 1 98.94 75 ILE B N 1
ATOM 1588 C CA . 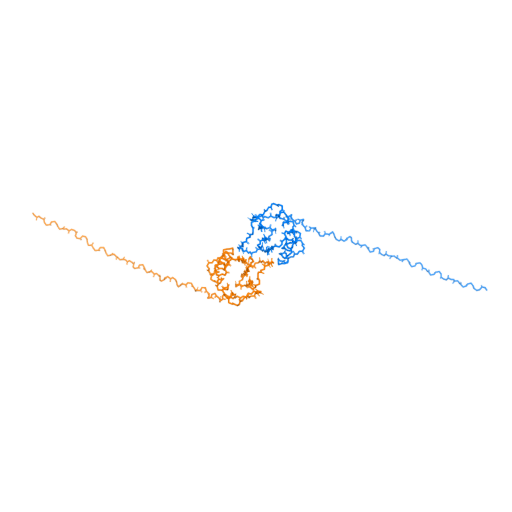ILE B 1 75 ? 1.054 12.883 1.712 1 98.94 75 ILE B CA 1
ATOM 1589 C C . ILE B 1 75 ? 2.406 12.398 1.195 1 98.94 75 ILE B C 1
ATOM 1591 O O . ILE B 1 75 ? 3.455 12.844 1.667 1 98.94 75 ILE B O 1
ATOM 1595 N N . LYS B 1 76 ? 2.348 11.539 0.25 1 98.69 76 LYS B N 1
ATOM 1596 C CA . LYS B 1 76 ? 3.566 11 -0.35 1 98.69 76 LYS B CA 1
ATOM 1597 C C . LYS B 1 76 ? 4.414 12.117 -0.958 1 98.69 76 LYS B C 1
ATOM 1599 O O . LYS B 1 76 ? 5.633 12.133 -0.792 1 98.69 76 LYS B O 1
ATOM 1604 N N . SER B 1 77 ? 3.818 13.023 -1.674 1 98.75 77 SER B N 1
ATOM 1605 C CA . SER B 1 77 ? 4.512 14.117 -2.354 1 98.75 77 SER B CA 1
ATOM 1606 C C . SER B 1 77 ? 5.156 15.07 -1.353 1 98.75 77 SER B C 1
ATOM 1608 O O . SER B 1 77 ? 6.285 15.523 -1.558 1 98.75 77 SER B O 1
ATOM 1610 N N . GLU B 1 78 ? 4.457 15.352 -0.293 1 98.88 78 GLU B N 1
ATOM 1611 C CA . GLU B 1 78 ? 5.012 16.219 0.739 1 98.88 78 GLU B CA 1
ATOM 1612 C C . GLU B 1 78 ? 6.227 15.586 1.406 1 98.88 78 GLU B C 1
ATOM 1614 O O . GLU B 1 78 ? 7.223 16.266 1.67 1 98.88 78 GLU B O 1
ATOM 1619 N N . PHE B 1 79 ? 6.176 14.312 1.593 1 98.81 79 PHE B N 1
ATOM 1620 C CA . PHE B 1 79 ? 7.293 13.633 2.242 1 98.81 79 PHE B CA 1
ATOM 1621 C C . PHE B 1 79 ? 8.477 13.508 1.292 1 98.81 79 PHE B C 1
ATOM 1623 O O . PHE B 1 79 ? 9.633 13.586 1.718 1 98.81 79 PHE B O 1
ATOM 1630 N N . ASP B 1 80 ? 8.18 13.32 0.076 1 98.44 80 ASP B N 1
ATOM 1631 C CA . ASP B 1 80 ? 9.266 13.367 -0.904 1 98.44 80 ASP B CA 1
ATOM 1632 C C . ASP B 1 80 ? 9.953 14.734 -0.896 1 98.44 80 ASP B C 1
ATOM 1634 O O . ASP B 1 80 ? 11.172 14.812 -1.011 1 98.44 80 ASP B O 1
ATOM 1638 N N . ARG B 1 81 ? 9.172 15.68 -0.761 1 98.69 81 ARG B N 1
ATOM 1639 C CA . ARG B 1 81 ? 9.695 17.047 -0.775 1 98.69 81 ARG B CA 1
ATOM 1640 C C . ARG B 1 81 ? 10.523 17.328 0.477 1 98.69 81 ARG B C 1
ATOM 1642 O O . ARG B 1 81 ? 11.609 17.891 0.393 1 98.69 81 ARG B O 1
ATOM 1649 N N . ILE B 1 82 ? 10.078 16.922 1.585 1 98.56 82 ILE B N 1
ATOM 1650 C CA . ILE B 1 82 ? 10.664 17.266 2.875 1 98.56 82 ILE B CA 1
ATOM 1651 C C . ILE B 1 82 ? 11.852 16.359 3.17 1 98.56 82 ILE B C 1
ATOM 1653 O O . ILE B 1 82 ? 12.891 16.812 3.664 1 98.56 82 ILE B O 1
ATOM 1657 N N . TYR B 1 83 ? 11.695 15.062 2.84 1 97.88 83 TYR B N 1
ATOM 1658 C CA . TYR B 1 83 ? 12.672 14.086 3.309 1 97.88 83 TYR B CA 1
ATOM 1659 C C . TYR B 1 83 ? 13.344 13.383 2.135 1 97.88 83 TYR B C 1
ATOM 1661 O O . TYR B 1 83 ? 14.086 12.414 2.326 1 97.88 83 TYR B O 1
ATOM 1669 N N . GLY B 1 84 ? 13.094 13.805 0.927 1 97.88 84 GLY B N 1
ATOM 1670 C CA . GLY B 1 84 ? 13.711 13.219 -0.25 1 97.88 84 GLY B CA 1
ATOM 1671 C C . GLY B 1 84 ? 13 11.969 -0.737 1 97.88 84 GLY B C 1
ATOM 1672 O O . GLY B 1 84 ? 12.391 11.25 0.055 1 97.88 84 GLY B O 1
ATOM 1673 N N . PRO B 1 85 ? 13.094 11.664 -1.99 1 96.38 85 PRO B N 1
ATOM 1674 C CA . PRO B 1 85 ? 12.477 10.461 -2.549 1 96.38 85 PRO B CA 1
ATOM 1675 C C . PRO B 1 85 ? 13.211 9.18 -2.141 1 96.38 85 PRO B C 1
ATOM 1677 O O . PRO B 1 85 ? 14.383 9.234 -1.758 1 96.38 85 PRO B O 1
ATOM 1680 N N . THR B 1 86 ? 12.477 8.07 -2.105 1 96.94 86 THR B N 1
ATOM 1681 C CA . THR B 1 86 ? 11.141 7.867 -2.666 1 96.94 86 THR B CA 1
ATOM 1682 C C . THR B 1 86 ? 10.203 7.258 -1.627 1 96.94 86 THR B C 1
ATOM 1684 O O . THR B 1 86 ? 10.523 6.234 -1.021 1 96.94 86 THR B O 1
ATOM 1687 N N . TRP B 1 87 ? 9.172 7.91 -1.329 1 98.69 87 TRP B N 1
ATOM 1688 C CA . TRP B 1 87 ? 8.156 7.461 -0.384 1 98.69 87 TRP B CA 1
ATOM 1689 C C . TRP B 1 87 ? 6.973 6.832 -1.113 1 98.69 87 TRP B C 1
ATOM 1691 O O . TRP B 1 87 ? 6.777 7.062 -2.309 1 98.69 87 TRP B O 1
ATOM 1701 N N . HIS B 1 88 ? 6.184 5.98 -0.419 1 98.88 88 HIS B N 1
ATOM 1702 C CA . HIS B 1 88 ? 4.926 5.363 -0.83 1 98.88 88 HIS B CA 1
ATOM 1703 C C . HIS B 1 88 ? 3.846 5.555 0.229 1 98.88 88 HIS B C 1
ATOM 1705 O O . HIS B 1 88 ? 4.133 5.531 1.428 1 98.88 88 HIS B O 1
ATOM 1711 N N . CYS B 1 89 ? 2.646 5.73 -0.232 1 98.94 89 CYS B N 1
ATOM 1712 C CA . CYS B 1 89 ? 1.579 5.965 0.734 1 98.94 89 CYS B CA 1
ATOM 1713 C C . CYS B 1 89 ? 0.303 5.238 0.325 1 98.94 89 CYS B C 1
ATOM 1715 O O . CYS B 1 89 ? -0.084 5.266 -0.845 1 98.94 89 CYS B O 1
ATOM 1717 N N . ILE B 1 90 ? -0.252 4.543 1.231 1 98.94 90 ILE B N 1
ATOM 1718 C CA . ILE B 1 90 ? -1.551 3.893 1.097 1 98.94 90 ILE B CA 1
ATOM 1719 C C . ILE B 1 90 ? -2.523 4.465 2.125 1 98.94 90 ILE B C 1
ATOM 1721 O O . ILE B 1 90 ? -2.17 4.637 3.295 1 98.94 90 ILE B O 1
ATOM 1725 N N . VAL B 1 91 ? -3.715 4.758 1.682 1 98.94 91 VAL B N 1
ATOM 1726 C CA . VAL B 1 91 ? -4.766 5.281 2.549 1 98.94 91 VAL B CA 1
ATOM 1727 C C . VAL B 1 91 ? -6.055 4.496 2.33 1 98.94 91 VAL B C 1
ATOM 1729 O O . VAL B 1 91 ? -6.457 4.254 1.19 1 98.94 91 VAL B O 1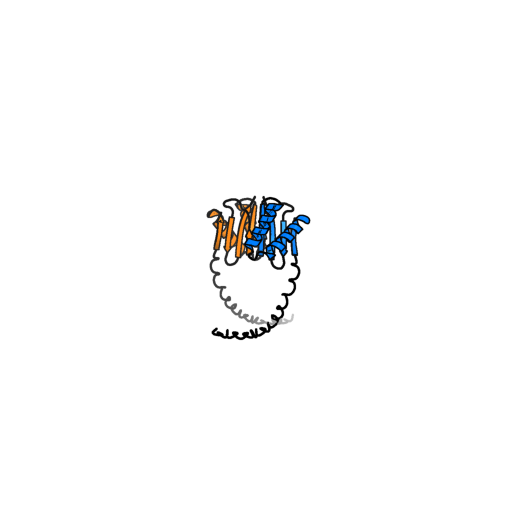
ATOM 1732 N N . GLY B 1 92 ? -6.672 4.09 3.432 1 98.81 92 GLY B N 1
ATOM 1733 C CA . GLY B 1 92 ? -7.938 3.406 3.232 1 98.81 92 GLY B CA 1
ATOM 1734 C C . GLY B 1 92 ? -8.547 2.889 4.523 1 98.81 92 GLY B C 1
ATOM 1735 O O . GLY B 1 92 ? -7.906 2.926 5.574 1 98.81 92 GLY B O 1
ATOM 1736 N N . ARG B 1 93 ? -9.742 2.375 4.414 1 98.5 93 ARG B N 1
ATOM 1737 C CA . ARG B 1 93 ? -10.477 1.869 5.57 1 98.5 93 ARG B CA 1
ATOM 1738 C C . ARG B 1 93 ? -10.289 0.364 5.723 1 98.5 93 ARG B C 1
ATOM 1740 O O . ARG B 1 93 ? -10.5 -0.188 6.805 1 98.5 93 ARG B O 1
ATOM 1747 N N . ASN B 1 94 ? -10.008 -0.258 4.602 1 98.31 94 ASN B N 1
ATOM 1748 C CA . ASN B 1 94 ? -9.906 -1.714 4.598 1 98.31 94 ASN B CA 1
ATOM 1749 C C . ASN B 1 94 ? -8.812 -2.201 3.66 1 98.31 94 ASN B C 1
ATOM 1751 O O . ASN B 1 94 ? -9 -2.254 2.443 1 98.31 94 ASN B O 1
ATOM 1755 N N . PHE B 1 95 ? -7.648 -2.535 4.289 1 98.75 95 PHE B N 1
ATOM 1756 C CA . PHE B 1 95 ? -6.555 -3.145 3.539 1 98.75 95 PHE B CA 1
ATOM 1757 C C . PHE B 1 95 ? -5.539 -3.777 4.48 1 98.75 95 PHE B C 1
ATOM 1759 O O . PHE B 1 95 ? -5.453 -3.404 5.652 1 98.75 95 PHE B O 1
ATOM 1766 N N . GLY B 1 96 ? -4.867 -4.723 4 1 98.75 96 GLY B N 1
ATOM 1767 C CA . GLY B 1 96 ? -3.637 -5.262 4.555 1 98.75 96 GLY B CA 1
ATOM 1768 C C . GLY B 1 96 ? -2.436 -5.059 3.652 1 98.75 96 GLY B C 1
ATOM 1769 O O . GLY B 1 96 ? -2.584 -4.918 2.438 1 98.75 96 GLY B O 1
ATOM 1770 N N . SER B 1 97 ? -1.306 -5.027 4.301 1 98.75 97 SER B N 1
ATOM 1771 C CA . SER B 1 97 ? -0.112 -4.719 3.52 1 98.75 97 SER B CA 1
ATOM 1772 C C . SER B 1 97 ? 1.091 -5.516 4.012 1 98.75 97 SER B C 1
ATOM 1774 O O . SER B 1 97 ? 1.155 -5.898 5.184 1 98.75 97 SER B O 1
ATOM 1776 N N . PHE B 1 98 ? 1.878 -5.816 3.105 1 98.56 98 PHE B N 1
ATOM 1777 C CA . PHE B 1 98 ? 3.211 -6.305 3.436 1 98.56 98 PHE B CA 1
ATOM 1778 C C . PHE B 1 98 ? 4.266 -5.652 2.549 1 98.56 98 PHE B C 1
ATOM 1780 O O . PHE B 1 98 ? 4.297 -5.887 1.34 1 98.56 98 PHE B O 1
ATOM 1787 N N . VAL B 1 99 ? 5.055 -4.77 3.221 1 98.5 99 VAL B N 1
ATOM 1788 C CA . VAL B 1 99 ? 6.012 -3.957 2.475 1 98.5 99 VAL B CA 1
ATOM 1789 C C . VAL B 1 99 ? 7.383 -4.035 3.137 1 98.5 99 VAL B C 1
ATOM 1791 O O . VAL B 1 99 ? 7.496 -4.391 4.312 1 98.5 99 VAL B O 1
ATOM 1794 N N . THR B 1 100 ? 8.367 -3.758 2.375 1 97.44 100 THR B N 1
ATOM 1795 C CA . THR B 1 100 ? 9.719 -3.564 2.883 1 97.44 100 THR B CA 1
ATOM 1796 C C . THR B 1 100 ? 10.078 -2.082 2.918 1 97.44 100 THR B C 1
ATOM 1798 O O . THR B 1 100 ? 9.75 -1.338 1.99 1 97.44 100 THR B O 1
ATOM 1801 N N . HIS B 1 101 ? 10.656 -1.668 4.016 1 97.44 101 HIS B N 1
ATOM 1802 C CA . HIS B 1 101 ? 11.016 -0.26 4.129 1 97.44 101 HIS B CA 1
ATOM 1803 C C . HIS B 1 101 ? 12.445 -0.096 4.637 1 97.44 101 HIS B C 1
ATOM 1805 O O . HIS B 1 101 ? 13.008 -1.021 5.23 1 97.44 101 HIS B O 1
ATOM 1811 N N . LYS B 1 102 ? 13.07 1.051 4.375 1 97.12 102 LYS B N 1
ATOM 1812 C CA . LYS B 1 102 ? 14.344 1.438 4.992 1 97.12 102 LYS B CA 1
ATOM 1813 C C . LYS B 1 102 ? 14.188 1.63 6.496 1 97.12 102 LYS B C 1
ATOM 1815 O O . LYS B 1 102 ? 13.133 2.082 6.965 1 97.12 102 LYS B O 1
ATOM 1820 N N . PRO B 1 103 ? 15.242 1.321 7.195 1 97.69 103 PRO B N 1
ATOM 1821 C CA . PRO B 1 103 ? 15.172 1.538 8.641 1 97.69 103 PRO B CA 1
ATOM 1822 C C . PRO B 1 103 ? 14.797 2.973 9.008 1 97.69 103 PRO B C 1
ATOM 1824 O O . PRO B 1 103 ? 15.312 3.92 8.406 1 97.69 103 PRO B O 1
ATOM 1827 N N . ASN B 1 104 ? 13.812 3.137 9.906 1 98.38 104 ASN B N 1
ATOM 1828 C CA . ASN B 1 104 ? 13.391 4.402 10.5 1 98.38 104 ASN B CA 1
ATOM 1829 C C . ASN B 1 104 ? 12.531 5.215 9.531 1 98.38 104 ASN B C 1
ATOM 1831 O O . ASN B 1 104 ? 12.398 6.43 9.688 1 98.38 104 ASN B O 1
ATOM 1835 N N . HIS B 1 105 ? 12 4.551 8.508 1 98.75 105 HIS B N 1
ATOM 1836 C CA . HIS B 1 105 ? 11.211 5.27 7.516 1 98.75 105 HIS B CA 1
ATOM 1837 C C . HIS B 1 105 ? 9.891 4.555 7.246 1 98.75 105 HIS B C 1
ATOM 1839 O O . HIS B 1 105 ? 9.5 4.367 6.09 1 98.75 105 HIS B O 1
ATOM 1845 N N . PHE B 1 106 ? 9.195 4.293 8.344 1 98.88 106 PHE B N 1
ATOM 1846 C CA . PHE B 1 106 ? 7.934 3.568 8.242 1 98.88 106 PHE B CA 1
ATOM 1847 C C . PHE B 1 106 ? 6.969 4 9.336 1 98.88 106 PHE B C 1
ATOM 1849 O O . PHE B 1 106 ? 7.332 4.023 10.516 1 98.88 106 PHE B O 1
ATOM 1856 N N . VAL B 1 107 ? 5.695 4.266 8.922 1 98.94 107 VAL B N 1
ATOM 1857 C CA . VAL B 1 107 ? 4.664 4.5 9.93 1 98.94 107 VAL B CA 1
ATOM 1858 C C . VAL B 1 107 ? 3.309 4.047 9.398 1 98.94 107 VAL B C 1
ATOM 1860 O O . VAL B 1 107 ? 3.002 4.242 8.219 1 98.94 107 VAL B O 1
ATOM 1863 N N . TYR B 1 108 ? 2.602 3.373 10.234 1 98.88 108 TYR B N 1
ATOM 1864 C CA . TYR B 1 108 ? 1.246 2.891 10 1 98.88 108 TYR B CA 1
ATOM 1865 C C . TYR B 1 108 ? 0.308 3.332 11.117 1 98.88 108 TYR B C 1
ATOM 1867 O O . TYR B 1 108 ? 0.466 2.92 12.266 1 98.88 108 TYR B O 1
ATOM 1875 N N . PHE B 1 109 ? -0.683 4.156 10.75 1 98.88 109 PHE B N 1
ATOM 1876 C CA . PHE B 1 109 ? -1.522 4.754 11.781 1 98.88 109 PHE B CA 1
ATOM 1877 C C . PHE B 1 109 ? -2.928 5.012 11.25 1 98.88 109 PHE B C 1
ATOM 1879 O O . PHE B 1 109 ? -3.156 4.984 10.039 1 98.88 109 PHE B O 1
ATOM 1886 N N . TYR B 1 110 ? -3.795 5.227 12.242 1 98.5 110 TYR B N 1
ATOM 1887 C CA . TYR B 1 110 ? -5.152 5.652 11.914 1 98.5 110 TYR B CA 1
ATOM 1888 C C . TYR B 1 110 ? -5.344 7.137 12.211 1 98.5 110 TYR B C 1
ATOM 1890 O O . TYR B 1 110 ? -4.871 7.637 13.234 1 98.5 110 TYR B O 1
ATOM 1898 N N . LEU B 1 111 ? -5.902 7.82 11.273 1 97.81 111 LEU B N 1
ATOM 1899 C CA . LEU B 1 111 ? -6.508 9.133 11.484 1 97.81 111 LEU B CA 1
ATOM 1900 C C . LEU B 1 111 ? -8.023 9.047 11.406 1 97.81 111 LEU B C 1
ATOM 1902 O O . LEU B 1 111 ? -8.586 8.883 10.32 1 97.81 111 LEU B O 1
ATOM 1906 N N . GLU B 1 112 ? -8.617 9.125 12.547 1 91.62 112 GLU B N 1
ATOM 1907 C CA . GLU B 1 112 ? -10.031 8.797 12.688 1 91.62 112 GLU B CA 1
ATOM 1908 C C . GLU B 1 112 ? -10.312 7.371 12.211 1 91.62 112 GLU B C 1
ATOM 1910 O O . GLU B 1 112 ? -9.859 6.406 12.828 1 91.62 112 GLU B O 1
ATOM 1915 N N . ARG B 1 113 ? -10.961 7.223 11.039 1 93.69 113 ARG B N 1
ATOM 1916 C CA . ARG B 1 113 ? -11.328 5.875 10.625 1 93.69 113 ARG B CA 1
ATOM 1917 C C . ARG B 1 113 ? -10.523 5.43 9.414 1 93.69 113 ARG B C 1
ATOM 1919 O O . ARG B 1 113 ? -10.688 4.309 8.922 1 93.69 113 ARG B O 1
ATOM 1926 N N . LYS B 1 114 ? -9.57 6.234 9.023 1 97.56 114 LYS B N 1
ATOM 1927 C CA . LYS B 1 114 ? -8.766 5.898 7.855 1 97.56 114 LYS B CA 1
ATOM 1928 C C . LYS B 1 114 ? -7.348 5.496 8.258 1 97.56 114 LYS B C 1
ATOM 1930 O O . LYS B 1 114 ? -6.723 6.16 9.086 1 97.56 114 LYS B O 1
ATOM 1935 N N . ALA B 1 115 ? -6.941 4.422 7.73 1 98.75 115 ALA B N 1
ATOM 1936 C CA . ALA B 1 115 ? -5.559 4.004 7.934 1 98.75 115 ALA B CA 1
ATOM 1937 C C . ALA B 1 115 ? -4.629 4.684 6.934 1 98.75 115 ALA B C 1
ATOM 1939 O O . ALA B 1 115 ? -4.988 4.871 5.77 1 98.75 115 ALA B O 1
ATOM 1940 N N . VAL B 1 116 ? -3.406 5.051 7.375 1 98.94 116 VAL B N 1
ATOM 1941 C CA . VAL B 1 116 ? -2.354 5.609 6.535 1 98.94 116 VAL B CA 1
ATOM 1942 C C . VAL B 1 116 ? -1.075 4.789 6.695 1 98.94 116 VAL B C 1
ATOM 1944 O O . VAL B 1 116 ? -0.554 4.652 7.805 1 98.94 116 VAL B O 1
ATOM 1947 N N . LEU B 1 117 ? -0.584 4.227 5.621 1 98.94 117 LEU B N 1
ATOM 1948 C CA . LEU B 1 117 ? 0.718 3.572 5.547 1 98.94 117 LEU B CA 1
ATOM 1949 C C . LEU B 1 117 ? 1.705 4.418 4.746 1 98.94 117 LEU B C 1
ATOM 1951 O O . LEU B 1 117 ? 1.481 4.691 3.566 1 98.94 117 LEU B O 1
ATOM 1955 N N . LEU B 1 118 ? 2.725 4.879 5.383 1 98.94 118 LEU B N 1
ATOM 1956 C CA . LEU B 1 118 ? 3.752 5.727 4.785 1 98.94 118 LEU B CA 1
ATOM 1957 C C . LEU B 1 118 ? 5.141 5.141 5.023 1 98.94 118 LEU B C 1
ATOM 1959 O O . LEU B 1 118 ? 5.516 4.855 6.164 1 98.94 118 LEU B O 1
ATOM 1963 N N . PHE B 1 119 ? 5.816 4.875 3.857 1 98.81 119 PHE B N 1
ATOM 1964 C CA . PHE B 1 119 ? 7.129 4.27 4.043 1 98.81 119 PHE B CA 1
ATOM 1965 C C . PHE B 1 119 ? 8.047 4.602 2.871 1 98.81 119 PHE B C 1
ATOM 1967 O O . PHE B 1 119 ? 7.578 4.992 1.801 1 98.81 119 PHE B O 1
ATOM 1974 N N . LYS B 1 120 ? 9.312 4.52 3.197 1 97.94 120 LYS B N 1
ATOM 1975 C CA . LYS B 1 120 ? 10.336 4.754 2.186 1 97.94 120 LYS B CA 1
ATOM 1976 C C . LYS B 1 120 ? 11.008 3.445 1.766 1 97.94 120 LYS B C 1
ATOM 1978 O O . LYS B 1 120 ? 11.289 2.588 2.605 1 97.94 120 LYS B O 1
ATOM 1983 N N . TYR B 1 121 ? 11.023 3.203 0.536 1 91.44 121 TYR B N 1
ATOM 1984 C CA . TYR B 1 121 ? 11.922 2.189 -0.008 1 91.44 121 TYR B CA 1
ATOM 1985 C C . TYR B 1 121 ? 12.641 2.705 -1.25 1 91.44 121 TYR B C 1
ATOM 1987 O O . TYR B 1 121 ? 12 3.066 -2.24 1 91.44 121 TYR B O 1
ATOM 1995 N N . GLY B 1 122 ? 13.828 2.986 -1.407 1 71.81 122 GLY B N 1
ATOM 1996 C CA . GLY B 1 122 ? 14.734 3.477 -2.434 1 71.81 122 GLY B CA 1
ATOM 1997 C C . GLY B 1 122 ? 15.961 4.16 -1.867 1 71.81 122 GLY B C 1
ATOM 1998 O O . GLY B 1 122 ? 16.016 4.469 -0.675 1 71.81 122 GLY B O 1
#

Nearest PDB structures (foldseek):
  4d07-assembly1_A-2  TM=1.001E+00  e=6.270E-14  Homo sapiens
  7y8w-assembly1_B  TM=1.004E+00  e=8.707E-14  Caenorhabditis elegans
  2xqq-assembly2_B  TM=1.002E+00  e=8.153E-14  Homo sapiens
  2pg1-assembly3_C  TM=9.954E-01  e=1.060E-13  Drosophila melanogaster
  3rjs-assembly1_A-2  TM=9.771E-01  e=8.669E-13  Toxoplasma gondii

Organism: Cicer arietinum (NCBI:txid3827)